Protein AF-A0A357JEK0-F1 (afdb_monomer_lite)

pLDDT: mean 93.27, std 7.69, range [57.94, 98.5]

Foldseek 3Di:
DFKDKWKFAQQKTHQAPPDIDRHDPVLNVLVLVVLVVVLVVLVVLLVVLVVLLVLLVVVVVCVVVVVDDDDPPDPSPPVVSNVVSVVVNVLSVVVNVVSVCCNVRVIDMKMKDADQAQFAFPVRDDPPFPWDPKDKWFFQDWDDDPQWIFTWTDDHPDIDTHIGTNPDDDDGGDITITTGRSVRMWIADPSPRDTSD

Structure (mmCIF, N/CA/C/O backbone):
data_AF-A0A357JEK0-F1
#
_entry.id   AF-A0A357JEK0-F1
#
loop_
_atom_site.group_PDB
_atom_site.id
_atom_site.type_symbol
_atom_site.label_atom_id
_atom_site.label_alt_id
_atom_site.label_comp_id
_atom_site.label_asym_id
_atom_site.label_entity_id
_atom_site.label_seq_id
_atom_site.pdbx_PDB_ins_code
_atom_site.Cartn_x
_atom_site.Cartn_y
_atom_site.Cartn_z
_atom_site.occupancy
_atom_site.B_iso_or_equiv
_atom_site.auth_seq_id
_atom_site.auth_comp_id
_atom_site.auth_asym_id
_atom_site.auth_atom_id
_atom_site.pdbx_PDB_model_num
ATOM 1 N N . MET A 1 1 ? -0.976 5.520 -12.470 1.00 90.38 1 MET A N 1
ATOM 2 C CA . MET A 1 1 ? -0.222 5.083 -11.276 1.00 90.38 1 MET A CA 1
ATOM 3 C C . MET A 1 1 ? -0.313 3.577 -11.240 1.00 90.38 1 MET A C 1
ATOM 5 O O . MET A 1 1 ? -1.426 3.073 -11.303 1.00 90.38 1 MET A O 1
ATOM 9 N N . ASN A 1 2 ? 0.816 2.885 -11.179 1.00 97.31 2 ASN A N 1
ATOM 10 C CA . ASN A 1 2 ? 0.828 1.460 -10.883 1.00 97.31 2 ASN A CA 1
ATOM 11 C C . ASN A 1 2 ? 0.617 1.294 -9.380 1.00 97.31 2 ASN A C 1
ATOM 13 O O . ASN A 1 2 ? 1.307 1.962 -8.612 1.00 97.31 2 ASN A O 1
ATOM 17 N N . ILE A 1 3 ? -0.340 0.462 -8.970 1.00 96.06 3 ILE A N 1
ATOM 18 C CA . ILE A 1 3 ? -0.588 0.138 -7.562 1.00 96.06 3 ILE A CA 1
ATOM 19 C C . ILE A 1 3 ? -0.661 -1.375 -7.444 1.00 96.06 3 ILE A C 1
ATOM 21 O O . ILE A 1 3 ? -1.411 -2.005 -8.184 1.00 96.06 3 ILE A O 1
ATOM 25 N N . MET A 1 4 ? 0.089 -1.943 -6.507 1.00 95.56 4 MET A N 1
ATOM 26 C CA . MET A 1 4 ? 0.105 -3.384 -6.275 1.00 95.56 4 MET A CA 1
ATOM 27 C C . MET A 1 4 ? 0.328 -3.711 -4.805 1.00 95.56 4 MET A C 1
ATOM 29 O O . MET A 1 4 ? 0.919 -2.920 -4.067 1.00 95.56 4 MET A O 1
ATOM 33 N N . ASP A 1 5 ? -0.129 -4.888 -4.399 1.00 96.06 5 ASP A N 1
ATOM 34 C CA . ASP A 1 5 ? 0.123 -5.410 -3.062 1.00 96.06 5 ASP A CA 1
ATOM 35 C C . ASP A 1 5 ? 1.558 -5.939 -2.976 1.00 96.06 5 ASP A C 1
ATOM 37 O O . ASP A 1 5 ? 2.043 -6.633 -3.872 1.00 96.06 5 ASP A O 1
ATOM 41 N N . VAL A 1 6 ? 2.252 -5.591 -1.895 1.00 96.38 6 VAL A N 1
ATOM 42 C CA . VAL A 1 6 ? 3.619 -6.030 -1.612 1.00 96.38 6 VAL A CA 1
ATOM 43 C C . VAL A 1 6 ? 3.711 -6.554 -0.190 1.00 96.38 6 VAL A C 1
ATOM 45 O O . VAL A 1 6 ? 3.129 -5.993 0.738 1.00 96.38 6 VAL A O 1
ATOM 48 N N . ASN A 1 7 ? 4.486 -7.618 -0.004 1.00 96.94 7 ASN A N 1
ATOM 49 C CA . ASN A 1 7 ? 4.750 -8.141 1.331 1.00 96.94 7 ASN A CA 1
ATOM 50 C C . ASN A 1 7 ? 5.879 -7.335 1.967 1.00 96.94 7 ASN A C 1
ATOM 52 O O . ASN A 1 7 ? 6.996 -7.331 1.444 1.00 96.94 7 ASN A O 1
ATOM 56 N N . TYR A 1 8 ? 5.588 -6.674 3.081 1.00 97.88 8 TYR A N 1
ATOM 57 C CA . TYR A 1 8 ? 6.565 -5.991 3.914 1.00 97.88 8 TYR A CA 1
ATOM 58 C C . TYR A 1 8 ? 7.088 -6.943 4.994 1.00 97.88 8 TYR A C 1
ATOM 60 O O . TYR A 1 8 ? 6.307 -7.585 5.696 1.00 97.88 8 TYR A O 1
ATOM 68 N N . ASP A 1 9 ? 8.408 -7.011 5.147 1.00 97.50 9 ASP A N 1
ATOM 69 C CA . ASP A 1 9 ? 9.098 -7.739 6.212 1.00 97.50 9 ASP A CA 1
ATOM 70 C C . ASP A 1 9 ? 10.326 -6.944 6.669 1.00 97.50 9 ASP A C 1
ATOM 72 O O . ASP A 1 9 ? 11.365 -6.924 5.998 1.00 97.50 9 ASP A O 1
ATOM 76 N N . ASN A 1 10 ? 10.198 -6.270 7.816 1.00 95.38 10 ASN A N 1
ATOM 77 C CA . ASN A 1 10 ? 11.297 -5.564 8.482 1.00 95.38 10 ASN A CA 1
ATOM 78 C C . ASN A 1 10 ? 12.103 -4.642 7.547 1.00 95.38 10 ASN A C 1
ATOM 80 O O . ASN A 1 10 ? 13.328 -4.730 7.448 1.00 95.38 10 ASN A O 1
ATOM 84 N N . GLY A 1 11 ? 11.399 -3.770 6.824 1.00 96.12 11 GLY A N 1
ATOM 85 C CA . GLY A 1 11 ? 11.997 -2.805 5.901 1.00 96.12 11 GLY A CA 1
ATOM 86 C C . GLY A 1 11 ? 12.337 -3.358 4.518 1.00 96.12 11 GLY A C 1
ATOM 87 O O . GLY A 1 11 ? 12.836 -2.615 3.679 1.00 96.12 11 GLY A O 1
ATOM 88 N N . ASN A 1 12 ? 12.053 -4.629 4.241 1.00 97.44 12 ASN A N 1
ATOM 89 C CA . ASN A 1 12 ? 12.135 -5.182 2.893 1.00 97.44 12 ASN A CA 1
ATOM 90 C C . ASN A 1 12 ? 10.730 -5.350 2.331 1.00 97.44 12 ASN A C 1
ATOM 92 O O . ASN A 1 12 ? 9.856 -5.887 3.004 1.00 97.44 12 ASN A O 1
ATOM 96 N N . ILE A 1 13 ? 10.526 -4.924 1.090 1.00 97.06 13 ILE A N 1
ATOM 97 C CA . ILE A 1 13 ? 9.291 -5.182 0.352 1.00 97.06 13 ILE A CA 1
ATOM 98 C C . ILE A 1 13 ? 9.563 -6.184 -0.764 1.00 97.06 13 ILE A C 1
ATOM 100 O O . ILE A 1 13 ? 10.539 -6.055 -1.507 1.00 97.06 13 ILE A O 1
ATOM 104 N N . LYS A 1 14 ? 8.704 -7.193 -0.881 1.00 96.44 14 LYS A N 1
ATOM 105 C CA . LYS A 1 14 ? 8.769 -8.214 -1.930 1.00 96.44 14 LYS A CA 1
ATOM 106 C C . LYS A 1 14 ? 7.665 -7.957 -2.954 1.00 96.44 14 LYS A C 1
ATOM 108 O O . LYS A 1 14 ? 6.488 -7.980 -2.598 1.00 96.44 14 LYS A O 1
ATOM 113 N N . LEU A 1 15 ? 8.067 -7.697 -4.200 1.00 93.88 15 LEU A N 1
ATOM 114 C CA . LEU A 1 15 ? 7.178 -7.371 -5.323 1.00 93.88 15 LEU A CA 1
ATOM 115 C C . LEU A 1 15 ? 6.875 -8.611 -6.178 1.00 93.88 15 LEU A C 1
ATOM 117 O O . LEU A 1 15 ? 5.794 -8.732 -6.740 1.00 93.88 15 LEU A O 1
ATOM 121 N N . SER A 1 16 ? 7.839 -9.527 -6.277 1.00 91.81 16 SER A N 1
ATOM 122 C CA . SER A 1 16 ? 7.708 -10.835 -6.923 1.00 91.81 16 SER A CA 1
ATOM 123 C C . SER A 1 16 ? 8.667 -11.828 -6.264 1.00 91.81 16 SER A C 1
ATOM 125 O O . SER A 1 16 ? 9.429 -11.453 -5.367 1.00 91.81 16 SER A O 1
ATOM 127 N N . ASP A 1 17 ? 8.645 -13.098 -6.673 1.00 89.12 17 ASP A N 1
ATOM 128 C CA . ASP A 1 17 ? 9.519 -14.120 -6.086 1.00 89.12 17 ASP A CA 1
ATOM 129 C C . ASP A 1 17 ? 11.009 -13.795 -6.180 1.00 89.12 17 ASP A C 1
ATOM 131 O O . ASP A 1 17 ? 11.734 -14.002 -5.204 1.00 89.12 17 ASP A O 1
ATOM 135 N N . ASP A 1 18 ? 11.418 -13.165 -7.277 1.00 89.69 18 ASP A N 1
ATOM 136 C CA . ASP A 1 18 ? 12.818 -12.852 -7.564 1.00 89.69 18 ASP A CA 1
ATOM 137 C C . ASP A 1 18 ? 13.161 -11.363 -7.387 1.00 89.69 18 ASP A C 1
ATOM 139 O O . ASP A 1 18 ? 14.296 -10.947 -7.651 1.00 89.69 18 ASP A O 1
ATOM 143 N N . PHE A 1 19 ? 12.203 -10.536 -6.948 1.00 94.19 19 PHE A N 1
ATOM 144 C CA . PHE A 1 19 ? 12.391 -9.091 -6.839 1.00 94.19 19 PHE A CA 1
ATOM 145 C C . PHE A 1 19 ? 11.929 -8.518 -5.497 1.00 94.19 19 PHE A C 1
ATOM 147 O O . PHE A 1 19 ? 10.739 -8.461 -5.171 1.00 94.19 19 PHE A O 1
ATOM 154 N N . SER A 1 20 ? 12.904 -8.015 -4.742 1.00 95.69 20 SER A N 1
ATOM 155 C CA . SER A 1 20 ? 12.705 -7.336 -3.465 1.00 95.69 20 SER A CA 1
ATOM 156 C C . SER A 1 20 ? 13.491 -6.033 -3.403 1.00 95.69 20 SER A C 1
ATOM 158 O O . SER A 1 20 ? 14.594 -5.939 -3.947 1.00 95.69 20 SER A O 1
ATOM 160 N N . ILE A 1 21 ? 12.967 -5.062 -2.664 1.00 96.38 21 ILE A N 1
ATOM 161 C CA . ILE A 1 21 ? 13.614 -3.774 -2.423 1.00 96.38 21 ILE A CA 1
ATOM 162 C C . ILE A 1 21 ? 13.819 -3.619 -0.923 1.00 96.38 21 ILE A C 1
ATOM 164 O O . ILE A 1 21 ? 12.876 -3.750 -0.142 1.00 96.38 21 ILE A O 1
ATOM 168 N N . LYS A 1 22 ? 15.054 -3.307 -0.529 1.00 96.56 22 LYS A N 1
ATOM 169 C CA . LYS A 1 22 ? 15.350 -2.835 0.820 1.00 96.56 22 LYS A CA 1
ATOM 170 C C . LYS A 1 22 ? 15.028 -1.346 0.887 1.00 96.56 22 LYS A C 1
ATOM 172 O O . LYS A 1 22 ? 15.616 -0.559 0.148 1.00 96.56 22 LYS A O 1
ATOM 177 N N . LEU A 1 23 ? 14.088 -0.978 1.747 1.00 96.50 23 LEU A N 1
ATOM 178 C CA . LEU A 1 23 ? 13.695 0.407 1.972 1.00 96.50 23 LEU A CA 1
ATOM 179 C C . LEU A 1 23 ? 14.783 1.163 2.745 1.00 96.50 23 LEU A C 1
ATOM 181 O O . LEU A 1 23 ? 15.578 0.566 3.475 1.00 96.50 23 LEU A O 1
ATOM 185 N N . SER A 1 24 ? 14.814 2.485 2.579 1.00 95.44 24 SER A N 1
ATOM 186 C CA . SER A 1 24 ? 15.688 3.353 3.370 1.00 95.44 24 SER A CA 1
ATOM 187 C C . SER A 1 24 ? 15.182 3.495 4.807 1.00 95.44 24 SER A C 1
ATOM 189 O O . SER A 1 24 ? 13.997 3.292 5.086 1.00 95.44 24 SER A O 1
ATOM 191 N N . ASP A 1 25 ? 16.067 3.914 5.711 1.00 96.12 25 ASP A N 1
ATOM 192 C CA . ASP A 1 25 ? 15.716 4.152 7.115 1.00 96.12 25 ASP A CA 1
ATOM 193 C 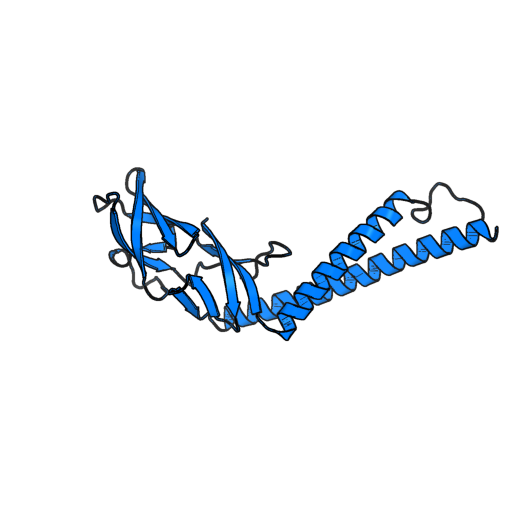C . ASP A 1 25 ? 14.572 5.171 7.251 1.00 96.12 25 ASP A C 1
ATOM 195 O O . ASP A 1 25 ? 13.693 5.008 8.091 1.00 96.12 25 ASP A O 1
ATOM 199 N N . ASP A 1 26 ? 14.505 6.170 6.368 1.00 95.69 26 ASP A N 1
ATOM 200 C CA . ASP A 1 26 ? 13.415 7.151 6.350 1.00 95.69 26 ASP A CA 1
ATOM 201 C C . ASP A 1 26 ? 12.049 6.528 6.024 1.00 95.69 26 ASP A C 1
ATOM 203 O O . ASP A 1 26 ? 11.033 6.970 6.564 1.00 95.69 26 ASP A O 1
ATOM 207 N N . PHE A 1 27 ? 11.997 5.519 5.147 1.00 96.38 27 PHE A N 1
ATOM 208 C CA . PHE A 1 27 ? 10.767 4.766 4.869 1.00 96.38 27 PHE A CA 1
ATOM 209 C C . PHE A 1 27 ? 10.361 3.905 6.060 1.00 96.38 27 PHE A C 1
ATOM 211 O O . PHE A 1 27 ? 9.188 3.889 6.427 1.00 96.38 27 PHE A O 1
ATOM 218 N N . ILE A 1 28 ? 11.326 3.224 6.681 1.00 96.88 28 ILE A N 1
ATOM 219 C CA . ILE A 1 28 ? 11.083 2.368 7.848 1.00 96.88 28 ILE A CA 1
ATOM 220 C C . ILE A 1 28 ? 10.581 3.215 9.026 1.00 96.88 28 ILE A C 1
ATOM 222 O O . ILE A 1 28 ? 9.554 2.907 9.624 1.00 96.88 28 ILE A O 1
ATOM 226 N N . ASN A 1 29 ? 11.227 4.350 9.294 1.00 97.44 29 ASN A N 1
ATOM 227 C CA . ASN A 1 29 ? 10.822 5.275 10.351 1.00 97.44 29 ASN A CA 1
ATOM 228 C C . ASN A 1 29 ? 9.431 5.876 10.100 1.00 97.44 29 ASN A C 1
ATOM 230 O O . ASN A 1 29 ? 8.641 6.007 11.040 1.00 97.44 29 ASN A O 1
ATOM 234 N N . ALA A 1 30 ? 9.112 6.238 8.851 1.00 97.88 30 ALA A N 1
ATOM 235 C CA . ALA A 1 30 ? 7.788 6.743 8.487 1.00 97.88 30 ALA A CA 1
ATOM 236 C C . ALA A 1 30 ? 6.701 5.678 8.685 1.00 97.88 30 ALA A C 1
ATOM 238 O O . ALA A 1 30 ? 5.665 5.972 9.277 1.00 97.88 30 ALA A O 1
ATOM 239 N N . HIS A 1 31 ? 6.968 4.440 8.265 1.00 97.81 31 HIS A N 1
ATOM 240 C CA . HIS A 1 31 ? 6.097 3.288 8.487 1.00 97.81 31 HIS A CA 1
ATOM 241 C C . HIS A 1 31 ? 5.800 3.067 9.975 1.00 97.81 31 HIS A C 1
ATOM 243 O O . HIS A 1 31 ? 4.638 3.055 10.386 1.00 97.81 31 HIS A O 1
ATOM 249 N N . ASP A 1 32 ? 6.836 2.965 10.805 1.00 96.75 32 ASP A N 1
ATOM 250 C CA . ASP A 1 32 ? 6.670 2.685 12.234 1.00 96.75 32 ASP A CA 1
ATOM 251 C C . ASP A 1 32 ? 5.936 3.819 12.952 1.00 96.75 32 ASP A C 1
ATOM 253 O O . ASP A 1 32 ? 5.115 3.588 13.843 1.00 96.75 32 ASP A O 1
ATOM 257 N N . THR A 1 33 ? 6.219 5.059 12.553 1.00 98.19 33 THR A N 1
ATOM 258 C CA . THR A 1 33 ? 5.532 6.243 13.075 1.00 98.19 33 THR A CA 1
ATOM 259 C C . THR A 1 33 ? 4.058 6.233 12.683 1.00 98.19 33 THR A C 1
ATOM 261 O O . THR A 1 33 ? 3.202 6.443 13.543 1.00 98.19 33 THR A O 1
ATOM 264 N N . PHE A 1 34 ? 3.753 5.931 11.419 1.00 98.50 34 PHE A N 1
ATOM 265 C CA . PHE A 1 34 ? 2.391 5.858 10.901 1.00 98.50 34 PHE A CA 1
ATOM 266 C C . PHE A 1 34 ? 1.544 4.842 11.677 1.00 98.50 34 PHE A C 1
ATOM 268 O O . PHE A 1 34 ? 0.484 5.198 12.190 1.00 98.50 34 PHE A O 1
ATOM 275 N N . TYR A 1 35 ? 2.019 3.602 11.839 1.00 98.19 35 TYR A N 1
ATOM 276 C CA . TYR A 1 35 ? 1.237 2.562 12.520 1.00 98.19 35 TYR A CA 1
ATOM 277 C C . TYR A 1 35 ? 1.050 2.839 14.015 1.00 98.19 35 TYR A C 1
ATOM 279 O O . TYR A 1 35 ? -0.028 2.573 14.550 1.00 98.19 35 TYR A O 1
ATOM 287 N N . LYS A 1 36 ? 2.040 3.440 14.691 1.00 98.25 36 LYS A N 1
ATOM 288 C CA . LYS A 1 36 ? 1.885 3.892 16.086 1.00 98.25 36 LYS A CA 1
ATOM 289 C C . LYS A 1 36 ? 0.798 4.961 16.210 1.00 98.25 36 LYS A C 1
ATOM 291 O O . LYS A 1 36 ? -0.075 4.843 17.068 1.00 98.25 36 LYS A O 1
ATOM 296 N N . GLN A 1 37 ? 0.819 5.964 15.333 1.00 98.25 37 GLN A N 1
ATOM 297 C CA . GLN A 1 37 ? -0.168 7.047 15.327 1.00 98.25 37 GLN A CA 1
ATOM 298 C C . GLN A 1 37 ? -1.573 6.546 14.977 1.00 98.25 37 GLN A C 1
ATOM 300 O O . GLN A 1 37 ? -2.549 6.918 15.631 1.00 98.25 37 GLN A O 1
ATOM 305 N N . GLU A 1 38 ? -1.701 5.678 13.973 1.00 98.12 38 GLU A N 1
ATOM 306 C CA . GLU A 1 38 ? -2.997 5.117 13.593 1.00 98.12 38 GLU A CA 1
ATOM 307 C C . GLU A 1 38 ? -3.568 4.192 14.672 1.00 98.12 38 GLU A C 1
ATOM 309 O O . GLU A 1 38 ? -4.786 4.195 14.881 1.00 98.12 38 GLU A O 1
ATOM 314 N N . LEU A 1 39 ? -2.731 3.439 15.394 1.00 98.19 39 LEU A N 1
ATOM 315 C CA . LEU A 1 39 ? -3.169 2.643 16.541 1.00 98.19 39 LEU A CA 1
ATOM 316 C C . LEU A 1 39 ? -3.645 3.536 17.694 1.00 98.19 39 LEU A C 1
ATOM 318 O O . LEU A 1 39 ? -4.713 3.288 18.255 1.00 98.19 39 LEU A O 1
ATOM 322 N N . GLU A 1 40 ? -2.901 4.591 18.033 1.00 98.44 40 GLU A N 1
ATOM 323 C CA . GLU A 1 40 ? -3.303 5.558 19.062 1.00 98.44 40 GLU A CA 1
ATOM 324 C C . GLU A 1 40 ? -4.647 6.210 18.716 1.00 98.44 40 GLU A C 1
ATOM 326 O O . GLU A 1 40 ? -5.577 6.203 19.526 1.00 98.44 40 GLU A O 1
ATOM 331 N N . LYS A 1 41 ? -4.788 6.695 17.477 1.00 98.19 41 LYS A N 1
ATOM 332 C CA . LYS A 1 41 ? -6.043 7.263 16.980 1.00 98.19 41 LYS A CA 1
ATOM 333 C C . LYS A 1 41 ? -7.192 6.261 17.078 1.00 98.19 41 LYS A C 1
ATOM 335 O O . LYS A 1 41 ? -8.248 6.594 17.602 1.00 98.19 41 LYS A O 1
ATOM 340 N N . THR A 1 42 ? -6.970 5.028 16.625 1.00 98.31 42 THR A N 1
ATOM 341 C CA . THR A 1 42 ? -7.993 3.974 16.654 1.00 98.31 42 THR A CA 1
ATOM 342 C C . THR A 1 42 ? -8.416 3.651 18.091 1.00 98.31 42 THR A C 1
ATOM 344 O O . THR A 1 42 ? -9.604 3.488 18.351 1.00 98.31 42 THR A O 1
ATOM 347 N N . ASN A 1 43 ? -7.484 3.624 19.049 1.00 98.38 43 ASN A N 1
ATOM 348 C CA . ASN A 1 43 ? -7.803 3.433 20.468 1.00 98.38 43 ASN A CA 1
ATOM 349 C C . ASN A 1 43 ? -8.641 4.585 21.045 1.00 98.38 43 ASN A C 1
ATOM 351 O O . ASN A 1 43 ? -9.583 4.336 21.798 1.00 98.38 43 ASN A O 1
ATOM 355 N N . ASN A 1 44 ? -8.333 5.832 20.680 1.00 98.50 44 ASN A N 1
ATOM 356 C CA . ASN A 1 44 ? -9.125 6.991 21.093 1.00 98.50 44 ASN A CA 1
ATOM 357 C C . ASN A 1 44 ? -10.543 6.945 20.503 1.00 98.50 44 ASN A C 1
ATOM 359 O O . ASN A 1 44 ? -11.512 7.155 21.232 1.00 98.50 44 ASN A O 1
ATOM 363 N N . ASP A 1 45 ? -10.673 6.596 19.221 1.00 98.12 45 ASP A N 1
ATOM 364 C CA . ASP A 1 45 ? -11.970 6.434 18.556 1.00 98.12 45 ASP A CA 1
ATOM 365 C C . ASP A 1 45 ? -12.804 5.329 19.233 1.00 98.12 45 ASP A C 1
ATOM 367 O O . ASP A 1 45 ? -13.982 5.533 19.525 1.00 98.12 45 ASP A O 1
ATOM 371 N N . ILE A 1 46 ? -12.186 4.187 19.565 1.00 98.50 46 ILE A N 1
ATOM 372 C CA . ILE A 1 46 ? -12.829 3.095 20.317 1.00 98.50 46 ILE A CA 1
ATOM 373 C C . ILE A 1 46 ? -13.345 3.595 21.664 1.00 98.50 46 ILE A C 1
ATOM 375 O O . ILE A 1 46 ? -14.509 3.371 21.988 1.00 98.50 46 ILE A O 1
ATOM 379 N N . LYS A 1 47 ? -12.503 4.291 22.438 1.00 98.38 47 LYS A N 1
ATOM 380 C CA . LYS A 1 47 ? -12.869 4.804 23.764 1.00 98.38 47 LYS A CA 1
ATOM 381 C C . LYS A 1 47 ? -14.074 5.743 23.692 1.00 98.38 47 LYS A C 1
ATOM 383 O O . LYS A 1 47 ? -14.991 5.614 24.500 1.00 98.38 47 LYS A O 1
ATOM 388 N N . ASN A 1 48 ? -14.085 6.655 22.722 1.00 97.38 48 ASN A N 1
ATOM 389 C CA . ASN A 1 48 ? -15.184 7.599 22.539 1.00 97.38 48 ASN A CA 1
ATOM 390 C C . ASN A 1 48 ? -16.487 6.866 22.187 1.00 97.38 48 ASN A C 1
ATOM 392 O O . ASN A 1 48 ? -17.495 7.047 22.868 1.00 97.38 48 ASN A O 1
ATOM 396 N N . ILE A 1 49 ? -16.450 5.967 21.198 1.00 96.75 49 ILE A N 1
ATOM 397 C CA . ILE A 1 49 ? -17.632 5.202 20.776 1.00 96.75 49 ILE A CA 1
ATOM 398 C C . ILE A 1 49 ? -18.159 4.303 21.900 1.00 96.75 49 ILE A C 1
ATOM 400 O O . ILE A 1 49 ? -19.370 4.219 22.092 1.00 96.75 49 ILE A O 1
ATOM 404 N N . MET A 1 50 ? -17.277 3.665 22.674 1.00 96.75 50 MET A N 1
ATOM 405 C CA . MET A 1 50 ? -17.681 2.882 23.846 1.00 96.75 50 MET A CA 1
ATOM 406 C C . MET A 1 50 ? -18.412 3.746 24.874 1.00 96.75 50 MET A C 1
ATOM 408 O O . MET A 1 50 ? -19.481 3.353 25.329 1.00 96.75 50 MET A O 1
ATOM 412 N N . SER A 1 51 ? -17.897 4.942 25.177 1.00 95.25 51 SER A N 1
ATOM 413 C CA . SER A 1 51 ? -18.552 5.845 26.131 1.00 95.25 51 SER A CA 1
ATOM 414 C C . SER A 1 51 ? -19.943 6.302 25.667 1.00 95.25 51 SER A C 1
ATOM 416 O O . SER A 1 51 ? -20.857 6.411 26.481 1.00 95.25 51 SER A O 1
ATOM 418 N N . GLU A 1 52 ? -20.145 6.507 24.359 1.00 93.50 52 GLU A N 1
ATOM 419 C CA . GLU A 1 52 ? -21.463 6.838 23.798 1.00 93.50 52 GLU A CA 1
ATOM 420 C C . GLU A 1 52 ? -22.448 5.664 23.896 1.00 93.50 52 GLU A C 1
ATOM 422 O O . GLU A 1 52 ? -23.622 5.859 24.216 1.00 93.50 52 GLU A O 1
ATOM 427 N N . ILE A 1 53 ? -21.975 4.442 23.633 1.00 94.19 53 ILE A N 1
ATOM 428 C CA . ILE A 1 53 ? -22.765 3.207 23.760 1.00 94.19 53 ILE A CA 1
ATOM 429 C C . ILE A 1 53 ? -23.190 3.002 25.218 1.00 94.19 53 ILE A C 1
ATOM 431 O O . ILE A 1 53 ? -24.373 2.783 25.476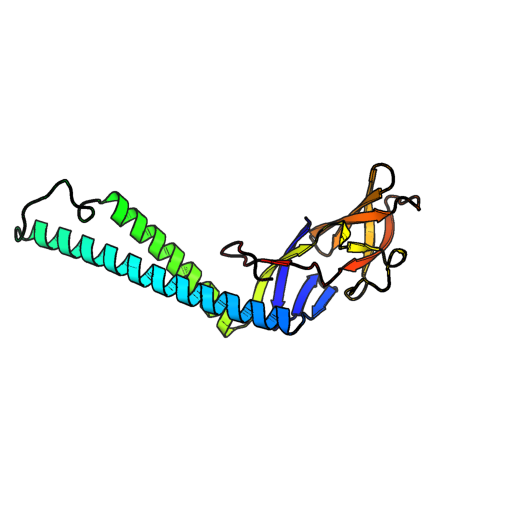 1.00 94.19 53 ILE A O 1
ATOM 435 N N . GLU A 1 54 ? -22.256 3.122 26.164 1.00 94.00 54 GLU A N 1
ATOM 436 C CA . GLU A 1 54 ? -22.519 2.986 27.602 1.00 94.00 54 GLU A CA 1
ATOM 437 C C . GLU A 1 54 ? -23.544 4.020 28.087 1.00 94.00 54 GLU A C 1
ATOM 439 O O . GLU A 1 54 ? -24.501 3.666 28.778 1.00 94.00 54 GLU A O 1
ATOM 444 N N . ALA A 1 55 ? -23.410 5.281 27.661 1.00 91.50 55 ALA A N 1
ATOM 445 C CA . ALA A 1 55 ? -24.351 6.342 28.014 1.00 91.50 55 ALA A CA 1
ATOM 446 C C . ALA A 1 55 ? -25.771 6.075 27.476 1.00 91.50 55 ALA A C 1
ATOM 448 O O . ALA A 1 55 ? -26.757 6.300 28.184 1.00 91.50 55 ALA A O 1
ATOM 449 N N . TYR A 1 56 ? -25.894 5.562 26.244 1.00 91.00 56 TYR A N 1
ATOM 450 C CA . TYR A 1 56 ? -27.183 5.142 25.686 1.00 91.00 56 TYR A CA 1
ATOM 451 C C . TYR A 1 56 ? -27.798 3.995 26.501 1.00 91.00 56 TYR A C 1
ATOM 453 O O . TYR A 1 56 ? -28.977 4.041 26.857 1.00 91.00 56 TYR A O 1
ATOM 461 N N . GLU A 1 57 ? -27.017 2.965 26.826 1.00 91.62 57 GLU A N 1
ATOM 462 C CA . GLU A 1 57 ? -27.496 1.809 27.592 1.00 91.62 57 GLU A CA 1
ATOM 463 C C . GLU A 1 57 ? -27.946 2.201 29.004 1.00 91.62 57 GLU A C 1
ATOM 465 O O . GLU A 1 57 ? -29.012 1.770 29.458 1.00 91.62 57 GLU A O 1
ATOM 470 N N . GLU A 1 58 ? -27.191 3.074 29.675 1.00 90.69 58 GLU A N 1
ATOM 471 C CA . GLU A 1 58 ? -27.563 3.638 30.972 1.00 90.69 58 GLU A CA 1
ATOM 472 C C . GLU A 1 58 ? -28.881 4.425 30.886 1.00 90.69 58 GLU A C 1
ATOM 474 O O . GLU A 1 58 ? -29.787 4.215 31.701 1.00 90.69 58 GLU A O 1
ATOM 479 N N . TYR A 1 59 ? -29.035 5.281 29.872 1.00 87.12 59 TYR A N 1
ATOM 480 C CA . TYR A 1 59 ? -30.267 6.036 29.638 1.00 87.12 59 TYR A CA 1
ATOM 481 C C . TYR A 1 59 ? -31.478 5.113 29.440 1.00 87.12 59 TYR A C 1
ATOM 483 O O . TYR A 1 59 ? -32.508 5.278 30.103 1.00 87.12 59 TYR A O 1
ATOM 491 N N . GLN A 1 60 ? -31.354 4.092 28.585 1.00 87.00 60 GLN A N 1
ATOM 492 C CA . GLN A 1 60 ? -32.431 3.128 28.338 1.00 87.00 60 GLN A CA 1
ATOM 493 C C . GLN A 1 60 ? -32.798 2.331 29.600 1.00 87.00 60 GLN A C 1
ATOM 495 O O . GLN A 1 60 ? -33.978 2.061 29.839 1.00 87.00 60 GLN A O 1
ATOM 500 N N . ASN A 1 61 ? -31.822 1.977 30.440 1.00 88.00 61 ASN A N 1
ATOM 501 C CA . ASN A 1 61 ? -32.076 1.312 31.721 1.00 88.00 61 ASN A CA 1
ATOM 502 C C . ASN A 1 61 ? -32.811 2.233 32.706 1.00 88.00 61 ASN A C 1
ATOM 504 O O . ASN A 1 61 ? -33.815 1.834 33.297 1.00 88.00 61 ASN A O 1
ATOM 508 N N . ASN A 1 62 ? -32.386 3.491 32.823 1.00 86.81 62 ASN A N 1
ATOM 509 C CA . ASN A 1 62 ? -33.033 4.472 33.692 1.00 86.81 62 ASN A CA 1
ATOM 510 C C . ASN A 1 62 ? -34.477 4.799 33.250 1.00 86.81 62 ASN A C 1
ATOM 512 O O . ASN A 1 62 ? -35.344 5.025 34.101 1.00 86.81 62 ASN A O 1
ATOM 516 N N . LEU A 1 63 ? -34.772 4.772 31.943 1.00 84.94 63 LEU A N 1
ATOM 517 C CA . LEU A 1 63 ? -36.142 4.861 31.419 1.00 84.94 63 LEU A CA 1
ATOM 518 C C . LEU A 1 63 ? -37.001 3.652 31.814 1.00 84.94 63 LEU A C 1
ATOM 520 O O . LEU A 1 63 ? -38.140 3.836 32.254 1.00 84.94 63 LEU A O 1
ATOM 524 N N . LYS A 1 64 ? -36.473 2.425 31.687 1.00 84.56 64 LYS A N 1
ATOM 525 C CA . LYS A 1 64 ? -37.173 1.190 32.101 1.00 84.56 64 LYS A CA 1
ATOM 526 C C . LYS A 1 64 ? -37.502 1.203 33.594 1.00 84.56 64 LYS A C 1
ATOM 528 O O . LYS A 1 64 ? -38.622 0.862 33.974 1.00 84.56 64 LYS A O 1
ATOM 533 N N . ASP A 1 65 ? -36.572 1.689 34.413 1.00 87.50 65 ASP A N 1
ATOM 534 C CA . ASP A 1 65 ? -36.739 1.855 35.862 1.00 87.50 65 ASP A CA 1
ATOM 535 C C . ASP A 1 65 ? -37.660 3.032 36.246 1.00 87.50 65 ASP A C 1
ATOM 537 O O . ASP A 1 65 ? -37.889 3.276 37.431 1.00 87.50 65 ASP A O 1
ATOM 541 N N . LYS A 1 66 ? -38.187 3.789 35.268 1.00 79.94 66 LYS A N 1
ATOM 542 C CA . LYS A 1 66 ? -38.979 5.021 35.461 1.00 79.94 66 LYS A CA 1
ATOM 543 C C . LYS A 1 66 ? -38.266 6.098 36.294 1.00 79.94 66 LYS A C 1
ATOM 545 O O . LYS A 1 66 ? -38.923 6.983 36.842 1.00 79.94 66 LYS A O 1
ATOM 550 N N . LYS A 1 67 ? -36.931 6.054 36.375 1.00 76.94 67 LYS A N 1
AT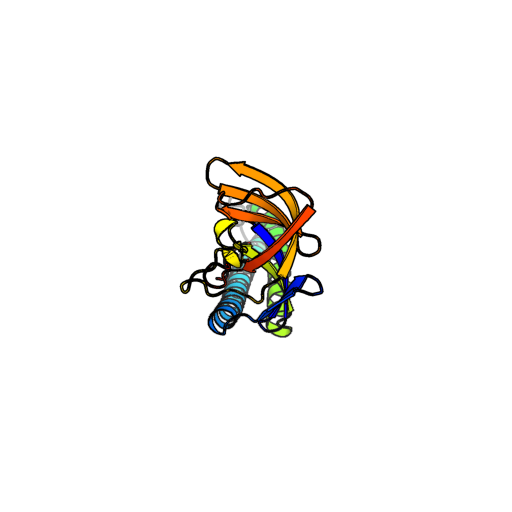OM 551 C CA . LYS A 1 67 ? -36.101 7.047 37.084 1.00 76.94 67 LYS A CA 1
ATOM 552 C C . LYS A 1 67 ? -36.057 8.394 36.357 1.00 76.94 67 LYS A C 1
ATOM 554 O O . LYS A 1 67 ? -35.776 9.416 36.971 1.00 76.94 67 LYS A O 1
ATOM 559 N N . ILE A 1 68 ? -36.365 8.397 35.062 1.00 76.25 68 ILE A N 1
ATOM 560 C CA . ILE A 1 68 ? -36.375 9.566 34.174 1.00 76.25 68 ILE A CA 1
ATOM 561 C C . ILE A 1 68 ? -37.577 9.506 33.221 1.00 76.25 68 ILE A C 1
ATOM 563 O O . ILE A 1 68 ? -38.147 8.441 32.978 1.00 76.25 68 ILE A O 1
ATOM 567 N N . LYS A 1 69 ? -37.992 10.667 32.696 1.00 73.69 69 LYS A N 1
ATOM 568 C CA . LYS A 1 69 ? -39.070 10.793 31.697 1.00 73.69 69 LYS A CA 1
ATOM 569 C C . LYS A 1 69 ? -38.476 10.851 30.287 1.00 73.69 69 LYS A C 1
ATOM 571 O O . LYS A 1 69 ? -37.422 11.445 30.097 1.00 73.69 69 LYS A O 1
ATOM 576 N N . ILE A 1 70 ? -39.181 10.284 29.305 1.00 68.81 70 ILE A N 1
ATOM 577 C CA . ILE A 1 70 ? -38.755 10.281 27.895 1.00 68.81 70 ILE A CA 1
ATOM 578 C C . ILE A 1 70 ? -38.656 11.719 27.374 1.00 68.81 70 ILE A C 1
ATOM 580 O O . ILE A 1 70 ? -39.654 12.444 27.361 1.00 68.81 70 ILE A O 1
ATOM 584 N N . ASN A 1 71 ? -37.476 12.090 26.879 1.00 67.69 71 ASN A N 1
ATOM 585 C CA . ASN A 1 71 ? -37.243 13.327 26.142 1.00 67.69 71 ASN A CA 1
ATOM 586 C C . ASN A 1 71 ? -36.969 12.978 24.671 1.00 67.69 71 ASN A C 1
ATOM 588 O O . ASN A 1 71 ? -35.996 12.298 24.361 1.00 67.69 71 ASN A O 1
ATOM 592 N N . LYS A 1 72 ? -37.845 13.401 23.751 1.00 60.59 72 LYS A N 1
ATOM 593 C CA . LYS A 1 72 ? -37.757 13.030 22.323 1.00 60.59 72 LYS A CA 1
ATOM 594 C C . LYS A 1 72 ? -36.618 13.726 21.560 1.00 60.59 72 LYS A C 1
ATOM 596 O O . LYS A 1 72 ? -36.377 13.356 20.419 1.00 60.59 72 LYS A O 1
ATOM 601 N N . ASN A 1 73 ? -35.939 14.699 22.172 1.00 57.94 73 ASN A N 1
ATOM 602 C CA . ASN A 1 73 ? -34.954 15.557 21.503 1.00 57.94 73 ASN A CA 1
ATOM 603 C C . ASN A 1 73 ? -33.488 15.291 21.915 1.00 57.94 73 ASN A C 1
ATOM 605 O O . ASN A 1 73 ? -32.612 16.053 21.517 1.00 57.94 73 ASN A O 1
ATOM 609 N N . GLU A 1 74 ? -33.196 14.257 22.710 1.00 63.38 74 GLU A N 1
ATOM 610 C CA . GLU A 1 74 ? -31.821 13.923 23.116 1.00 63.38 74 GLU A CA 1
ATOM 611 C C . GLU A 1 74 ? -31.187 12.870 22.197 1.00 63.38 74 GLU A C 1
ATOM 613 O O . GLU A 1 74 ? -31.802 11.845 21.904 1.00 63.38 74 GLU A O 1
ATOM 618 N N . ILE A 1 75 ? -29.919 13.087 21.815 1.00 60.19 75 ILE A N 1
ATOM 619 C CA . ILE A 1 75 ? -29.076 12.128 21.066 1.00 60.19 75 ILE A CA 1
ATOM 620 C C . ILE A 1 75 ? -29.034 10.757 21.775 1.00 60.19 75 ILE A C 1
ATOM 622 O O . ILE A 1 75 ? -28.990 9.716 21.127 1.00 60.19 75 ILE A O 1
ATOM 626 N N . LEU A 1 76 ? -29.145 10.748 23.109 1.00 61.88 76 LEU A N 1
ATOM 627 C CA . LEU A 1 76 ? -29.176 9.555 23.968 1.00 61.88 76 LEU A CA 1
ATOM 628 C C . LEU A 1 76 ? -30.383 8.626 23.737 1.00 61.88 76 LEU A C 1
ATOM 630 O O . LEU A 1 76 ? -30.387 7.503 24.235 1.00 61.88 76 LEU A O 1
ATOM 634 N N . ASN A 1 77 ? -31.406 9.058 22.992 1.00 66.38 77 ASN A N 1
ATOM 635 C CA . ASN A 1 77 ? -32.562 8.229 22.639 1.00 66.38 77 ASN A CA 1
ATOM 636 C C . ASN A 1 77 ? -32.591 7.838 21.147 1.00 66.38 77 ASN A C 1
ATOM 638 O O . ASN A 1 77 ? -33.593 7.304 20.667 1.00 66.38 77 ASN A O 1
ATOM 642 N N . ASP A 1 78 ? -31.511 8.098 20.402 1.00 83.69 78 ASP A N 1
ATOM 643 C CA . ASP A 1 78 ? -31.388 7.693 19.002 1.00 83.69 78 ASP A CA 1
ATOM 644 C C . ASP A 1 78 ? -30.878 6.248 18.891 1.00 83.69 78 ASP A C 1
ATOM 646 O O . ASP A 1 78 ? -29.678 5.963 18.908 1.00 83.69 78 ASP A O 1
ATOM 650 N N . HIS A 1 79 ? -31.819 5.312 18.757 1.00 87.75 79 HIS A N 1
ATOM 651 C CA . HIS A 1 79 ? -31.500 3.897 18.582 1.00 87.75 79 HIS A CA 1
ATOM 652 C C . HIS A 1 79 ? -30.688 3.620 17.307 1.00 87.75 79 HIS A C 1
ATOM 654 O O . HIS A 1 79 ? -29.842 2.727 17.309 1.00 87.75 79 HIS A O 1
ATOM 660 N N . ASN A 1 80 ? -30.896 4.386 16.230 1.00 90.25 80 ASN A N 1
ATOM 661 C CA . ASN A 1 80 ? -30.152 4.181 14.986 1.00 90.25 80 ASN A CA 1
ATOM 662 C C . ASN A 1 80 ? -28.678 4.558 15.165 1.00 90.25 80 ASN A C 1
ATOM 664 O O . ASN A 1 80 ? -27.804 3.826 14.697 1.00 90.25 80 ASN A O 1
ATOM 668 N N . HIS A 1 81 ? -28.403 5.660 15.872 1.00 90.56 81 HIS A N 1
ATOM 669 C CA . HIS A 1 81 ? -27.036 6.059 16.229 1.00 90.56 81 HIS A CA 1
ATOM 670 C C . HIS A 1 81 ? -26.349 4.996 17.096 1.00 90.56 81 HIS A C 1
ATOM 672 O O . HIS A 1 81 ? -25.216 4.610 16.819 1.00 90.56 81 HIS A O 1
ATOM 678 N N . TYR A 1 82 ? -27.056 4.435 18.081 1.00 92.56 82 TYR A N 1
ATOM 679 C CA . TYR A 1 82 ? -26.544 3.333 18.905 1.00 92.56 82 TYR A CA 1
ATOM 680 C C . TYR A 1 82 ? -26.200 2.076 18.086 1.00 92.56 82 TYR A C 1
ATOM 682 O O . TYR A 1 82 ? -25.107 1.518 18.225 1.00 92.56 82 TYR A O 1
ATOM 690 N N . GLU A 1 83 ? -27.097 1.628 17.201 1.00 95.31 83 GLU A N 1
ATOM 691 C CA . GLU A 1 83 ? -26.833 0.472 16.332 1.00 95.31 83 GLU A CA 1
ATOM 692 C C . GLU A 1 83 ? -25.653 0.729 15.383 1.00 95.31 83 GLU A C 1
ATOM 694 O O . GLU A 1 83 ? -24.789 -0.138 15.209 1.00 95.31 83 GLU A O 1
ATOM 699 N N . TYR A 1 84 ? -25.561 1.938 14.823 1.00 94.88 84 TYR A N 1
ATOM 700 C CA . TYR A 1 84 ? -24.417 2.355 14.016 1.00 94.88 84 TYR A CA 1
ATOM 701 C C . TYR A 1 84 ? -23.108 2.306 14.814 1.00 94.88 84 TYR A C 1
ATOM 703 O O . TYR A 1 84 ? -22.132 1.705 14.354 1.00 94.88 84 TYR A O 1
ATOM 711 N N . ASN A 1 85 ? -23.094 2.861 16.028 1.00 95.38 85 ASN A N 1
ATOM 712 C CA . ASN A 1 85 ? -21.923 2.877 16.900 1.00 95.38 85 ASN A CA 1
ATOM 713 C C . ASN A 1 85 ? -21.439 1.465 17.247 1.00 95.38 85 ASN A C 1
ATOM 715 O O . ASN A 1 85 ? -20.235 1.216 17.233 1.00 95.38 85 ASN A O 1
ATOM 719 N N . LYS A 1 86 ? -22.339 0.498 17.463 1.00 97.12 86 LYS A N 1
ATOM 720 C CA . LYS A 1 86 ? -21.949 -0.910 17.669 1.00 97.12 86 LYS A CA 1
ATOM 721 C C . LYS A 1 86 ? -21.256 -1.516 16.449 1.00 97.12 86 LYS A C 1
ATOM 723 O O . LYS A 1 86 ? -20.250 -2.220 16.587 1.00 97.12 86 LYS A O 1
ATOM 728 N N . ILE A 1 87 ? -21.763 -1.241 15.246 1.00 97.56 87 ILE A N 1
ATOM 729 C CA . ILE A 1 87 ? -21.134 -1.696 13.995 1.00 97.56 87 ILE A CA 1
ATOM 730 C C . ILE A 1 87 ? -19.763 -1.036 13.823 1.00 97.56 87 ILE A C 1
ATOM 732 O O . ILE A 1 87 ? -18.792 -1.708 13.459 1.00 97.56 87 ILE A O 1
ATOM 736 N N . LEU A 1 88 ? -19.670 0.266 14.095 1.00 97.25 88 LEU A N 1
ATOM 737 C CA . LEU A 1 88 ? -18.428 1.024 14.013 1.00 97.25 88 LEU A CA 1
ATOM 738 C C . LEU A 1 88 ? -17.387 0.506 15.012 1.00 97.25 88 LEU A C 1
ATOM 740 O O . LEU A 1 88 ? -16.256 0.241 14.612 1.00 97.25 88 LEU A O 1
ATOM 744 N N . LEU A 1 89 ? -17.776 0.260 16.265 1.00 98.00 89 LEU A N 1
ATOM 745 C CA . LEU A 1 89 ? -16.913 -0.315 17.297 1.00 98.00 89 LEU A CA 1
ATOM 746 C C . LEU A 1 89 ? -16.321 -1.658 16.851 1.00 98.00 89 LEU A C 1
ATOM 748 O O . LEU A 1 89 ? -15.118 -1.879 16.971 1.00 98.00 89 LEU A O 1
ATOM 752 N N . LYS A 1 90 ? -17.136 -2.538 16.254 1.00 98.12 90 LYS A N 1
ATOM 753 C CA . LYS A 1 90 ? -16.653 -3.816 15.703 1.00 98.12 90 LYS A CA 1
ATOM 754 C C . LYS A 1 90 ? -15.599 -3.614 14.608 1.00 98.12 90 LYS A C 1
ATOM 756 O O . LYS A 1 90 ? -14.607 -4.341 14.573 1.00 98.12 90 LYS A O 1
ATOM 761 N N . ARG A 1 91 ? -15.795 -2.638 13.715 1.00 97.31 91 ARG A N 1
ATOM 762 C CA . ARG A 1 91 ? -14.824 -2.304 12.657 1.00 97.31 91 ARG A CA 1
ATOM 763 C C . ARG A 1 91 ? -13.527 -1.743 13.238 1.00 97.31 91 ARG A C 1
ATOM 765 O O . ARG A 1 91 ? -12.454 -2.148 12.800 1.00 97.31 91 ARG A O 1
ATOM 772 N N . LEU A 1 92 ? -13.626 -0.854 14.224 1.00 98.12 92 LEU A N 1
ATOM 773 C CA . LEU A 1 92 ? -12.470 -0.258 14.891 1.00 98.12 92 LEU A CA 1
ATOM 774 C C . LEU A 1 92 ? -11.655 -1.301 15.661 1.00 98.12 92 LEU A C 1
ATOM 776 O O . LEU A 1 92 ? -10.435 -1.294 15.555 1.00 98.12 92 LEU A O 1
ATOM 780 N N . ASN A 1 93 ? -12.303 -2.243 16.352 1.00 98.19 93 ASN A N 1
ATOM 781 C CA . ASN A 1 93 ? -11.603 -3.338 17.031 1.00 98.19 93 ASN A CA 1
ATOM 782 C C . ASN A 1 93 ? -10.833 -4.224 16.043 1.00 98.19 93 ASN A C 1
ATOM 784 O O . ASN A 1 93 ? -9.660 -4.498 16.264 1.00 98.19 93 ASN A O 1
ATOM 788 N N . LYS A 1 94 ? -11.432 -4.575 14.896 1.00 97.94 94 LYS A N 1
ATOM 789 C CA . LYS A 1 94 ? -10.707 -5.304 13.842 1.00 97.94 94 LYS A CA 1
ATOM 790 C C . LYS A 1 94 ? -9.511 -4.502 13.308 1.00 97.94 94 LYS A C 1
ATOM 792 O O . LYS A 1 94 ? -8.439 -5.055 13.097 1.00 97.94 94 LYS A O 1
ATOM 797 N N . LYS A 1 95 ? -9.687 -3.194 13.087 1.00 97.81 95 LYS A N 1
ATOM 798 C CA . LYS A 1 95 ? -8.605 -2.292 12.656 1.00 97.81 95 LYS A CA 1
ATOM 799 C C . LYS A 1 95 ? -7.466 -2.256 13.683 1.00 97.81 95 LYS A C 1
ATOM 801 O O . LYS A 1 95 ? -6.303 -2.345 13.305 1.00 97.81 95 LYS A O 1
ATOM 806 N N . LYS A 1 96 ? -7.808 -2.175 14.971 1.00 98.25 96 LYS A N 1
ATOM 807 C CA . LYS A 1 96 ? -6.865 -2.219 16.093 1.00 98.25 96 LYS A CA 1
ATOM 808 C C . LYS A 1 96 ? -6.060 -3.519 16.108 1.00 98.25 96 LYS A C 1
ATOM 810 O O . LYS A 1 96 ? -4.839 -3.445 16.151 1.00 98.25 96 LYS A O 1
ATOM 815 N N . GLU A 1 97 ? -6.722 -4.673 16.015 1.00 98.12 97 GLU A N 1
ATOM 816 C CA . GLU A 1 97 ? -6.062 -5.989 15.990 1.00 98.12 97 GLU A CA 1
ATOM 817 C C . GLU A 1 97 ? -5.027 -6.086 14.860 1.00 98.12 97 GLU A C 1
ATOM 819 O O . GLU A 1 97 ? -3.912 -6.568 15.071 1.00 98.12 97 GLU A O 1
ATOM 824 N N . ILE A 1 98 ? -5.367 -5.577 13.669 1.00 97.56 98 ILE A N 1
ATOM 825 C CA . ILE A 1 98 ? -4.438 -5.539 12.534 1.00 97.56 98 ILE A CA 1
ATOM 826 C C . ILE A 1 98 ? -3.218 -4.679 12.875 1.00 97.56 98 ILE A C 1
ATOM 828 O O . ILE A 1 98 ? -2.091 -5.143 12.733 1.00 97.56 98 ILE A O 1
ATOM 832 N N . TYR A 1 99 ? -3.411 -3.454 13.367 1.00 98.12 99 TYR A N 1
ATOM 833 C CA . TYR A 1 99 ? -2.295 -2.553 13.677 1.00 98.12 99 TYR A CA 1
ATOM 834 C C . TYR A 1 99 ? -1.417 -3.035 14.835 1.00 98.12 99 TYR A C 1
ATOM 836 O O . TYR A 1 99 ? -0.198 -2.879 14.779 1.00 98.12 99 TYR A O 1
ATOM 844 N N . GLU A 1 100 ? -1.993 -3.674 15.853 1.00 98.00 100 GLU A N 1
ATOM 845 C CA . GLU A 1 100 ? -1.218 -4.341 16.904 1.00 98.00 100 GLU A CA 1
ATOM 846 C C . GLU A 1 100 ? -0.377 -5.485 16.324 1.00 98.00 100 GLU A C 1
ATOM 848 O O . GLU A 1 100 ? 0.807 -5.601 16.635 1.00 98.00 100 GLU A O 1
ATOM 853 N N . SER A 1 101 ? -0.946 -6.294 15.423 1.00 97.44 101 SER A N 1
ATOM 854 C CA . SER A 1 101 ? -0.203 -7.352 14.728 1.00 97.44 101 SER A CA 1
ATOM 855 C C . SER A 1 101 ? 0.943 -6.795 13.880 1.00 97.44 101 SER A C 1
ATOM 857 O O . SER A 1 101 ? 2.047 -7.345 13.918 1.00 97.44 101 SER A O 1
ATOM 859 N N . VAL A 1 102 ? 0.714 -5.697 13.151 1.00 97.12 102 VAL A N 1
ATOM 860 C CA . VAL A 1 102 ? 1.751 -5.012 12.360 1.00 97.12 102 VAL A CA 1
ATOM 861 C C . VAL A 1 102 ? 2.897 -4.566 13.261 1.00 97.12 102 VAL A C 1
ATOM 863 O O . VAL A 1 102 ? 4.042 -4.904 12.987 1.00 97.12 102 VAL A O 1
ATOM 866 N N . LEU A 1 103 ? 2.609 -3.880 14.369 1.00 95.69 103 LEU A N 1
ATOM 867 C CA . LEU A 1 103 ? 3.646 -3.383 15.281 1.00 95.69 103 LEU A CA 1
ATOM 868 C C . LEU A 1 103 ? 4.395 -4.503 16.020 1.00 95.69 103 LEU A C 1
ATOM 870 O O . LEU A 1 103 ? 5.563 -4.329 16.358 1.00 95.69 103 LEU A O 1
ATOM 874 N N . ASN A 1 104 ? 3.750 -5.648 16.260 1.00 96.50 104 ASN A N 1
ATOM 875 C CA . ASN A 1 104 ? 4.366 -6.786 16.948 1.00 96.50 104 ASN A CA 1
ATOM 876 C C . ASN A 1 104 ? 5.245 -7.640 16.027 1.00 96.50 104 ASN A C 1
ATOM 878 O O . ASN A 1 104 ? 6.300 -8.117 16.439 1.00 96.50 104 ASN A O 1
ATOM 882 N N . THR A 1 105 ? 4.784 -7.892 14.802 1.00 96.81 105 THR A N 1
ATOM 883 C CA . THR A 1 105 ? 5.462 -8.803 13.863 1.00 96.81 105 THR A CA 1
ATOM 884 C C . THR A 1 105 ? 6.365 -8.073 12.881 1.00 96.81 105 THR A C 1
ATOM 886 O O . THR A 1 105 ? 7.311 -8.669 12.367 1.00 96.81 105 THR A O 1
ATOM 889 N N . ASN A 1 106 ? 6.054 -6.804 12.611 1.00 95.06 106 ASN A N 1
ATOM 890 C CA . ASN A 1 106 ? 6.627 -5.986 11.552 1.00 95.06 106 ASN A CA 1
ATOM 891 C C . ASN A 1 106 ? 6.559 -6.657 10.166 1.00 95.06 106 ASN A C 1
ATOM 893 O O . ASN A 1 106 ? 7.452 -6.499 9.327 1.00 95.06 106 ASN A O 1
ATOM 897 N N . LYS A 1 107 ? 5.500 -7.454 9.956 1.00 97.12 107 LYS A N 1
ATOM 898 C CA . LYS A 1 107 ? 5.222 -8.212 8.735 1.00 97.12 107 LYS A CA 1
ATOM 899 C C . LYS A 1 107 ? 3.755 -8.100 8.368 1.00 97.12 107 LYS A C 1
ATOM 901 O O . LYS A 1 107 ? 2.895 -8.474 9.161 1.00 97.12 107 LYS A O 1
ATOM 906 N N . HIS A 1 108 ? 3.473 -7.603 7.172 1.00 97.81 108 HIS A N 1
ATOM 907 C CA . HIS A 1 108 ? 2.110 -7.450 6.660 1.00 97.81 108 HIS A CA 1
ATOM 908 C C . HIS A 1 108 ? 2.127 -7.045 5.184 1.00 97.81 108 HIS A C 1
ATOM 910 O O . HIS A 1 108 ? 3.192 -6.948 4.571 1.00 97.81 108 HIS A O 1
ATOM 916 N N . VAL A 1 109 ? 0.945 -6.840 4.612 1.00 97.44 109 VAL A N 1
ATOM 917 C CA . VAL A 1 109 ? 0.783 -6.392 3.232 1.00 97.44 109 VAL A CA 1
ATOM 918 C C . VAL A 1 109 ? 0.658 -4.871 3.198 1.00 97.44 109 VAL A C 1
ATOM 920 O O . VAL A 1 109 ? -0.124 -4.268 3.927 1.00 97.44 109 VAL A O 1
ATOM 923 N N . LEU A 1 110 ? 1.422 -4.249 2.307 1.00 97.75 110 LEU A N 1
ATOM 924 C CA . LEU A 1 110 ? 1.314 -2.836 1.961 1.00 97.75 110 LEU A CA 1
ATOM 925 C C . LEU A 1 110 ? 0.862 -2.694 0.514 1.00 97.75 110 LEU A C 1
ATOM 927 O O . LEU A 1 110 ? 1.071 -3.590 -0.301 1.00 97.75 110 LEU A O 1
ATOM 931 N N . LYS A 1 111 ? 0.324 -1.527 0.164 1.00 97.38 111 LYS A N 1
ATOM 932 C CA . LYS A 1 111 ? 0.151 -1.142 -1.240 1.00 97.38 111 LYS A CA 1
ATOM 933 C C . LYS A 1 111 ? 1.333 -0.292 -1.676 1.00 97.38 111 LYS A C 1
ATOM 935 O O . LYS A 1 111 ? 1.568 0.769 -1.104 1.00 97.38 111 LYS A O 1
ATOM 940 N N . LEU A 1 112 ? 2.060 -0.735 -2.694 1.00 97.56 112 LEU A N 1
ATOM 941 C CA . LEU A 1 112 ? 3.100 0.056 -3.341 1.00 97.56 112 LEU A CA 1
ATOM 942 C C . LEU A 1 112 ? 2.515 0.802 -4.533 1.00 97.56 112 LEU A C 1
ATOM 944 O O . LEU A 1 112 ? 1.874 0.195 -5.387 1.00 97.56 112 LEU A O 1
ATOM 948 N N . GLY A 1 113 ? 2.775 2.103 -4.599 1.00 97.75 113 GLY A N 1
ATOM 949 C CA . GLY A 1 113 ? 2.483 2.955 -5.740 1.00 97.75 113 GLY A CA 1
ATOM 950 C C . GLY A 1 113 ? 3.759 3.426 -6.432 1.00 97.75 113 GLY A C 1
ATOM 951 O O . GLY A 1 113 ? 4.674 3.920 -5.775 1.00 97.75 113 GLY A O 1
ATOM 952 N N . ILE A 1 114 ? 3.805 3.329 -7.759 1.00 97.81 114 ILE A N 1
ATOM 953 C CA . ILE A 1 114 ? 4.845 3.968 -8.574 1.00 97.81 114 ILE A CA 1
ATOM 954 C C . ILE A 1 114 ? 4.266 4.457 -9.899 1.00 97.81 114 ILE A C 1
ATOM 956 O O . ILE A 1 114 ? 3.417 3.800 -10.513 1.00 97.81 114 ILE A O 1
ATOM 960 N N . ARG A 1 115 ? 4.663 5.648 -10.347 1.00 97.94 115 ARG A N 1
ATOM 961 C CA . ARG A 1 115 ? 4.147 6.184 -11.609 1.00 97.94 115 ARG A CA 1
ATOM 962 C C . ARG A 1 115 ? 4.841 5.501 -12.790 1.00 97.94 115 ARG A C 1
ATOM 964 O O . ARG A 1 115 ? 5.987 5.083 -12.644 1.00 97.94 115 ARG A O 1
ATOM 971 N N . PRO A 1 116 ? 4.178 5.375 -13.950 1.00 97.75 116 PRO A N 1
ATOM 972 C CA . PRO A 1 116 ? 4.798 4.780 -15.130 1.00 97.75 116 PRO A CA 1
ATOM 973 C C . PRO A 1 116 ? 6.132 5.422 -15.527 1.00 97.75 116 PRO A C 1
ATOM 975 O O . PRO A 1 116 ? 7.054 4.708 -15.902 1.00 97.75 116 PRO A O 1
ATOM 978 N N . GLU A 1 117 ? 6.257 6.745 -15.412 1.00 96.75 117 GLU A N 1
ATOM 979 C CA . GLU A 1 117 ? 7.483 7.502 -15.707 1.00 96.75 117 GLU A CA 1
ATOM 980 C C . GLU A 1 117 ? 8.629 7.254 -14.715 1.00 96.75 117 GLU A C 1
ATOM 982 O O . GLU A 1 117 ? 9.791 7.477 -15.046 1.00 96.75 117 GLU A O 1
ATOM 987 N N . ASP A 1 118 ? 8.308 6.766 -13.516 1.00 97.50 118 ASP A N 1
ATOM 988 C CA . ASP A 1 118 ? 9.277 6.435 -12.470 1.00 97.50 118 ASP A CA 1
ATOM 989 C C . ASP A 1 118 ? 9.746 4.971 -12.568 1.00 97.50 118 ASP A C 1
ATOM 991 O O . ASP A 1 118 ? 10.611 4.532 -11.805 1.00 97.50 118 ASP A O 1
ATOM 995 N N . ILE A 1 119 ? 9.216 4.213 -13.535 1.00 97.50 119 ILE A N 1
ATOM 996 C CA . ILE A 1 119 ? 9.766 2.930 -13.977 1.00 97.50 119 ILE A CA 1
ATOM 997 C C . ILE A 1 119 ? 10.701 3.209 -15.151 1.00 97.50 119 ILE A C 1
ATOM 999 O O . ILE A 1 119 ? 10.293 3.338 -16.303 1.00 97.50 119 ILE A O 1
ATOM 1003 N N . VAL A 1 120 ? 11.984 3.324 -14.838 1.00 96.94 120 VAL A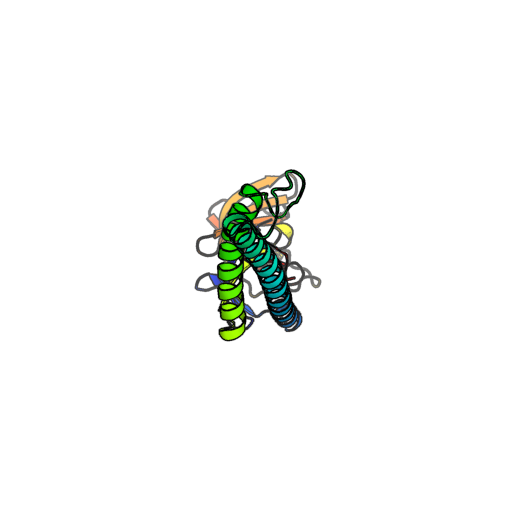 N 1
ATOM 1004 C CA . VAL A 1 120 ? 12.997 3.833 -15.757 1.00 96.94 120 VAL A CA 1
ATOM 1005 C C . VAL A 1 120 ? 13.616 2.678 -16.531 1.00 96.94 120 VAL A C 1
ATOM 1007 O O . VAL A 1 120 ? 14.189 1.762 -15.937 1.00 96.94 120 VAL A O 1
ATOM 1010 N N . ARG A 1 121 ? 13.551 2.730 -17.864 1.00 95.31 121 ARG A N 1
ATOM 1011 C CA . ARG A 1 121 ? 14.351 1.843 -18.717 1.00 95.31 121 ARG A CA 1
ATOM 1012 C C . ARG A 1 121 ? 15.826 2.127 -18.464 1.00 95.31 121 ARG A C 1
ATOM 1014 O O . ARG A 1 121 ? 16.234 3.285 -18.439 1.00 95.31 121 ARG A O 1
ATOM 1021 N N . LEU A 1 122 ? 16.635 1.088 -18.278 1.00 93.50 122 LEU A N 1
ATOM 1022 C CA . LEU A 1 122 ? 18.020 1.270 -17.844 1.00 93.50 122 LEU A CA 1
ATOM 1023 C C . LEU A 1 122 ? 18.856 2.085 -18.846 1.00 93.50 122 LEU A C 1
ATOM 1025 O O . LEU A 1 122 ? 19.710 2.864 -18.433 1.00 93.50 122 LEU A O 1
ATOM 1029 N N . GLU A 1 123 ? 18.566 1.955 -20.140 1.00 90.44 123 GLU A N 1
ATOM 1030 C CA . GLU A 1 123 ? 19.186 2.744 -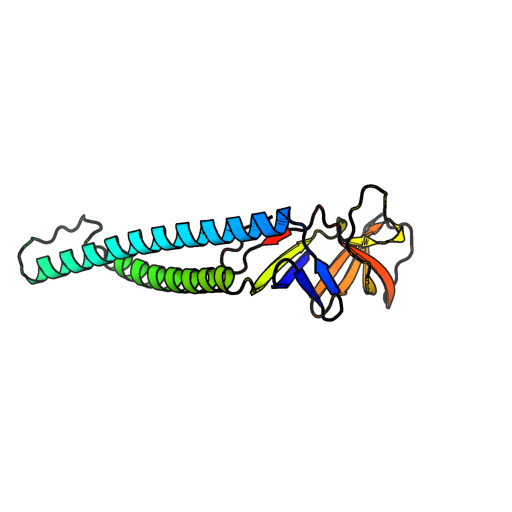21.215 1.00 90.44 123 GLU A CA 1
ATOM 1031 C C . GLU A 1 123 ? 18.850 4.244 -21.137 1.00 90.44 123 GLU A C 1
ATOM 1033 O O . GLU A 1 123 ? 19.688 5.076 -21.474 1.00 90.44 123 GLU A O 1
ATOM 1038 N N . ASP A 1 124 ? 17.674 4.596 -20.607 1.00 90.25 124 ASP A N 1
ATOM 1039 C CA . ASP A 1 124 ? 17.223 5.981 -20.404 1.00 90.25 124 ASP A CA 1
ATOM 1040 C C . ASP A 1 124 ? 17.686 6.552 -19.045 1.00 90.25 124 ASP A C 1
ATOM 1042 O O . ASP A 1 124 ? 17.325 7.670 -18.654 1.00 90.25 124 ASP A O 1
ATOM 1046 N N . LYS A 1 125 ? 18.461 5.786 -18.263 1.00 91.31 125 LYS A N 1
ATOM 1047 C CA . LYS A 1 125 ? 18.889 6.197 -16.924 1.00 91.31 125 LYS A CA 1
ATOM 1048 C C . LYS A 1 125 ? 19.777 7.440 -16.993 1.00 91.31 125 LYS A C 1
ATOM 1050 O O . LYS A 1 125 ? 20.778 7.490 -17.699 1.00 91.31 125 LYS A O 1
ATOM 1055 N N . THR A 1 126 ? 19.485 8.406 -16.126 1.00 90.00 126 THR A N 1
ATOM 1056 C CA . THR A 1 126 ? 20.347 9.564 -15.880 1.00 90.00 126 THR A CA 1
ATOM 1057 C C . THR A 1 126 ? 21.002 9.475 -14.500 1.00 90.00 126 THR A C 1
ATOM 1059 O O . THR A 1 126 ? 20.577 8.701 -13.640 1.00 90.00 126 THR A O 1
ATOM 1062 N N . SER A 1 127 ? 22.015 10.309 -14.248 1.00 85.31 127 SER A N 1
ATOM 1063 C CA . SER A 1 127 ? 22.662 10.419 -12.930 1.00 85.31 127 SER A CA 1
ATOM 1064 C C . SER A 1 127 ? 21.731 10.914 -11.817 1.00 85.31 127 SER A C 1
ATOM 1066 O O . SER A 1 127 ? 22.082 10.805 -10.647 1.00 85.31 127 SER A O 1
ATOM 1068 N N . LYS A 1 128 ? 20.553 11.444 -12.166 1.00 85.50 128 LYS A N 1
ATOM 1069 C CA . LYS A 1 128 ? 19.543 11.909 -11.209 1.00 85.50 128 LYS A CA 1
ATOM 1070 C C . LYS A 1 128 ? 18.671 10.782 -10.657 1.00 85.50 128 LYS A C 1
ATOM 1072 O O . LYS A 1 128 ? 17.939 11.019 -9.709 1.00 85.50 128 LYS A O 1
ATOM 1077 N N . HIS A 1 129 ? 18.700 9.593 -11.259 1.00 90.69 129 HIS A N 1
ATOM 1078 C CA . HIS A 1 129 ? 17.829 8.495 -10.853 1.00 90.69 129 HIS A CA 1
ATOM 1079 C C . HIS A 1 129 ? 18.481 7.628 -9.773 1.00 90.69 129 HIS A C 1
ATOM 1081 O O . HIS A 1 129 ? 19.495 6.963 -10.023 1.00 90.69 129 HIS A O 1
ATOM 1087 N N . HIS A 1 130 ? 17.842 7.554 -8.607 1.00 94.12 130 HIS A N 1
ATOM 1088 C CA . HIS A 1 130 ? 18.144 6.570 -7.577 1.00 94.12 130 HIS A CA 1
ATOM 1089 C C . HIS A 1 130 ? 17.307 5.308 -7.819 1.00 94.12 130 HIS A C 1
ATOM 1091 O O . HIS A 1 130 ? 16.187 5.166 -7.339 1.00 94.12 130 HIS A O 1
ATOM 1097 N N . LEU A 1 131 ? 17.839 4.398 -8.635 1.00 96.12 131 LEU A N 1
ATOM 1098 C CA . LEU A 1 131 ? 17.106 3.202 -9.050 1.00 96.12 131 LEU A CA 1
ATOM 1099 C C . LEU A 1 131 ? 17.312 2.020 -8.100 1.00 96.12 131 LEU A C 1
ATOM 1101 O O . LEU A 1 131 ? 18.397 1.828 -7.548 1.00 96.12 131 LEU A O 1
ATOM 1105 N N . SER A 1 132 ? 16.289 1.172 -8.006 1.00 95.94 132 SER A N 1
ATOM 1106 C CA . SER A 1 132 ? 16.389 -0.192 -7.491 1.00 95.94 132 SER A CA 1
ATOM 1107 C C . SER A 1 132 ? 17.411 -1.026 -8.276 1.00 95.94 132 SER A C 1
ATOM 1109 O O . SER A 1 132 ? 17.912 -0.620 -9.329 1.00 95.94 132 SER A O 1
ATOM 1111 N N . LYS A 1 133 ? 17.646 -2.269 -7.828 1.00 94.94 133 LYS A N 1
ATOM 1112 C CA . LYS A 1 133 ? 18.214 -3.293 -8.716 1.00 94.94 133 LYS A CA 1
ATOM 1113 C C . LYS A 1 133 ? 17.362 -3.369 -9.989 1.00 94.94 133 LYS A C 1
ATOM 1115 O O . LYS A 1 133 ? 16.139 -3.223 -9.915 1.00 94.94 133 LYS A O 1
ATOM 1120 N N . SER A 1 134 ? 18.006 -3.565 -11.132 1.00 95.62 134 SER A N 1
ATOM 1121 C CA . SER A 1 134 ? 17.300 -3.749 -12.389 1.00 95.62 134 SER A CA 1
ATOM 1122 C C . SER A 1 134 ? 16.637 -5.124 -12.474 1.00 95.62 134 SER A C 1
ATOM 1124 O O . SER A 1 134 ? 17.018 -6.074 -11.780 1.00 95.62 134 SER A O 1
ATOM 1126 N N . PHE A 1 135 ? 15.626 -5.221 -13.327 1.00 95.62 135 PHE A N 1
ATOM 1127 C CA . PHE A 1 135 ? 14.944 -6.462 -13.665 1.00 95.62 135 PHE A CA 1
ATOM 1128 C C . PHE A 1 135 ? 14.604 -6.473 -15.153 1.00 95.62 135 PHE A C 1
ATOM 1130 O O . PHE A 1 135 ? 14.284 -5.441 -15.743 1.00 95.62 135 PHE A O 1
ATOM 1137 N N . THR A 1 136 ? 14.664 -7.654 -15.760 1.00 96.44 136 THR A N 1
ATOM 1138 C CA . THR A 1 136 ? 14.330 -7.846 -17.172 1.00 96.44 136 THR A CA 1
ATOM 1139 C C . THR A 1 136 ? 12.939 -8.443 -17.296 1.00 96.44 136 THR A C 1
ATOM 1141 O O . THR A 1 136 ? 12.625 -9.444 -16.655 1.00 96.44 136 THR A O 1
ATOM 1144 N N . THR A 1 137 ? 12.119 -7.869 -18.167 1.00 95.75 137 THR A N 1
ATOM 1145 C CA . THR A 1 137 ? 10.759 -8.343 -18.440 1.00 95.75 137 THR A CA 1
ATOM 1146 C C . THR A 1 137 ? 10.481 -8.371 -19.942 1.00 95.75 137 THR A C 1
ATOM 1148 O O . THR A 1 137 ? 11.238 -7.807 -20.732 1.00 95.75 137 THR A O 1
ATOM 1151 N N . SER A 1 138 ? 9.432 -9.088 -20.344 1.00 97.00 138 SER A N 1
ATOM 1152 C CA . SER A 1 138 ? 8.954 -9.105 -21.730 1.00 97.00 138 SER A CA 1
ATOM 1153 C C . SER A 1 138 ? 7.826 -8.106 -21.918 1.00 97.00 138 SER A C 1
ATOM 1155 O O . SER A 1 138 ? 6.892 -8.076 -21.119 1.00 97.00 138 SER A O 1
ATOM 1157 N N . VAL A 1 139 ? 7.878 -7.360 -23.017 1.00 97.25 139 VAL A N 1
ATOM 1158 C CA . VAL A 1 139 ? 6.786 -6.482 -23.442 1.00 97.25 139 VAL A CA 1
ATOM 1159 C C . VAL A 1 139 ? 5.554 -7.309 -23.807 1.00 97.25 139 VAL A C 1
ATOM 1161 O O . VAL A 1 139 ? 5.621 -8.182 -24.673 1.00 97.25 139 VAL A O 1
ATOM 1164 N N . ILE A 1 140 ? 4.427 -7.007 -23.166 1.00 97.44 140 ILE A N 1
ATOM 1165 C CA . ILE A 1 140 ? 3.112 -7.599 -23.452 1.00 97.44 140 ILE A CA 1
ATOM 1166 C C . ILE A 1 140 ? 2.377 -6.734 -24.474 1.00 97.44 140 ILE A C 1
ATOM 1168 O O . ILE A 1 140 ? 1.881 -7.241 -25.477 1.00 97.44 140 ILE A O 1
ATOM 1172 N N . VAL A 1 141 ? 2.364 -5.420 -24.240 1.00 96.12 141 VAL A N 1
ATOM 1173 C CA . VAL A 1 141 ? 1.797 -4.404 -25.134 1.00 96.12 141 VAL A CA 1
ATOM 1174 C C . VAL A 1 141 ? 2.749 -3.214 -25.184 1.00 96.12 141 VAL A C 1
ATOM 1176 O O . VAL A 1 141 ? 3.381 -2.868 -24.186 1.00 96.12 141 VAL A O 1
ATOM 1179 N N . SER A 1 142 ? 2.858 -2.603 -26.359 1.00 94.69 142 SER A N 1
ATOM 1180 C CA . SER A 1 142 ? 3.620 -1.380 -26.593 1.00 94.69 142 SER A CA 1
ATOM 1181 C C . SER A 1 142 ? 2.707 -0.379 -27.293 1.00 94.69 142 SER A C 1
ATOM 1183 O O . SER A 1 142 ? 2.274 -0.625 -28.422 1.00 94.69 142 SER A O 1
ATOM 1185 N N . GLU A 1 143 ? 2.381 0.724 -26.620 1.00 94.81 143 GLU A N 1
ATOM 1186 C CA . GLU A 1 143 ? 1.543 1.794 -27.167 1.00 94.81 143 GLU A CA 1
ATOM 1187 C C . GLU A 1 143 ? 2.397 3.028 -27.471 1.00 94.81 143 GLU A C 1
ATOM 1189 O O . GLU A 1 143 ? 2.870 3.701 -26.556 1.00 94.81 143 GLU A O 1
ATOM 1194 N N . LEU A 1 144 ? 2.597 3.337 -28.758 1.00 93.94 144 LEU A N 1
ATOM 1195 C CA . LEU A 1 144 ? 3.284 4.560 -29.184 1.00 93.94 144 LEU A CA 1
ATOM 1196 C C . LEU A 1 144 ? 2.321 5.750 -29.127 1.00 93.94 144 LEU A C 1
ATOM 1198 O O . LEU A 1 144 ? 1.417 5.871 -29.955 1.00 93.94 144 LEU A O 1
ATOM 1202 N N . LEU A 1 145 ? 2.558 6.668 -28.194 1.00 9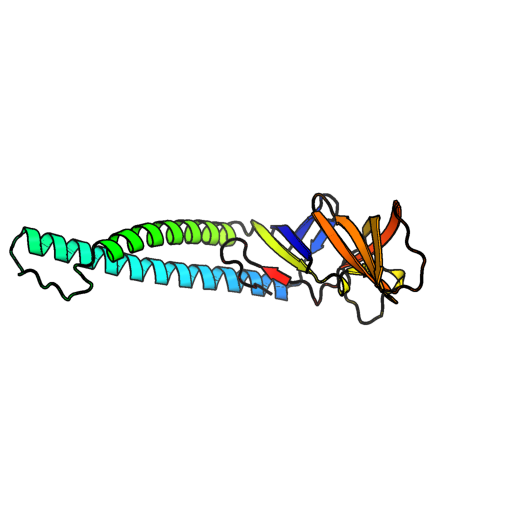2.75 145 LEU A N 1
ATOM 1203 C CA . LEU A 1 145 ? 1.784 7.892 -28.004 1.00 92.75 145 LEU A CA 1
ATOM 1204 C C . LEU A 1 145 ? 2.644 9.116 -28.344 1.00 92.75 145 LEU A C 1
ATOM 1206 O O . LEU A 1 145 ? 3.090 9.879 -27.488 1.00 92.75 145 LEU A O 1
ATOM 1210 N N . GLY A 1 146 ? 2.893 9.305 -29.639 1.00 89.44 146 GLY A N 1
ATOM 1211 C CA . GLY A 1 146 ? 3.710 10.406 -30.144 1.00 89.44 146 GLY A CA 1
ATOM 1212 C C . GLY A 1 146 ? 5.203 10.142 -29.963 1.00 89.44 146 GLY A C 1
ATOM 1213 O O . GLY A 1 146 ? 5.790 9.433 -30.771 1.00 89.44 146 GLY A O 1
ATOM 1214 N N . HIS A 1 147 ? 5.815 10.737 -28.937 1.00 89.56 147 HIS A N 1
ATOM 1215 C CA . HIS A 1 147 ? 7.255 10.610 -28.654 1.00 89.56 147 HIS A CA 1
ATOM 1216 C C . HIS A 1 147 ? 7.551 9.712 -27.444 1.00 89.56 147 HIS A C 1
ATOM 1218 O O . HIS A 1 147 ? 8.677 9.688 -26.950 1.00 89.56 147 HIS A O 1
ATOM 1224 N N . GLU A 1 148 ? 6.538 9.007 -26.945 1.00 93.06 148 GLU A N 1
ATOM 1225 C CA . GLU A 1 148 ? 6.595 8.207 -25.725 1.00 93.06 148 GLU A CA 1
ATOM 1226 C C . GLU A 1 148 ? 5.942 6.848 -25.984 1.00 93.06 148 GLU A C 1
ATOM 1228 O O . GLU A 1 148 ? 4.965 6.763 -26.731 1.00 93.06 148 GLU A O 1
ATOM 1233 N N . TYR A 1 149 ? 6.455 5.802 -25.340 1.00 94.12 149 TYR A N 1
ATOM 1234 C CA . TYR A 1 149 ? 5.796 4.503 -25.265 1.00 94.12 149 TYR A CA 1
ATOM 1235 C C . TYR A 1 149 ? 5.205 4.269 -23.887 1.00 94.12 149 TYR A C 1
ATOM 1237 O O . TYR A 1 149 ? 5.850 4.545 -22.874 1.00 94.12 149 TYR A O 1
ATOM 1245 N N . TYR A 1 150 ? 4.019 3.669 -23.868 1.00 96.62 150 TYR A N 1
ATOM 1246 C CA . TYR A 1 150 ? 3.470 2.993 -22.701 1.00 96.62 150 TYR A CA 1
ATOM 1247 C C . TYR A 1 150 ? 3.692 1.495 -22.900 1.00 96.62 150 TYR A C 1
ATOM 1249 O O . TYR A 1 150 ? 3.110 0.867 -23.784 1.00 96.62 150 TYR A O 1
ATOM 1257 N N . VAL A 1 151 ? 4.612 0.944 -22.115 1.00 96.81 151 VAL A N 1
ATOM 1258 C CA . VAL A 1 151 ? 5.035 -0.452 -22.189 1.00 96.81 151 VAL A CA 1
ATOM 1259 C C . VAL A 1 151 ? 4.381 -1.215 -21.053 1.00 96.81 151 VAL A C 1
ATOM 1261 O O . VAL A 1 151 ? 4.672 -0.961 -19.886 1.00 96.81 151 VAL A O 1
ATOM 1264 N N . HIS A 1 152 ? 3.527 -2.166 -21.406 1.00 97.94 152 HIS A N 1
ATOM 1265 C CA . HIS A 1 152 ? 2.894 -3.083 -20.468 1.00 97.94 152 HIS A CA 1
ATOM 1266 C C . HIS A 1 152 ? 3.769 -4.316 -20.282 1.00 97.94 152 HIS A C 1
ATOM 1268 O O . HIS A 1 152 ? 4.243 -4.908 -21.259 1.00 97.94 152 HIS A O 1
ATOM 1274 N N . PHE A 1 153 ? 3.970 -4.726 -19.036 1.00 97.00 153 PHE A N 1
ATOM 1275 C CA . PHE A 1 153 ? 4.761 -5.899 -18.684 1.00 97.00 153 PHE A CA 1
ATOM 1276 C C . PHE A 1 153 ? 4.313 -6.484 -17.344 1.00 97.00 153 PHE A C 1
ATOM 1278 O O . PHE A 1 153 ? 3.687 -5.804 -16.538 1.00 97.00 153 PHE A O 1
ATOM 1285 N N . ASN A 1 154 ? 4.693 -7.732 -17.071 1.00 95.69 154 ASN A N 1
ATOM 1286 C CA . ASN A 1 154 ? 4.400 -8.366 -15.787 1.00 95.69 154 ASN A CA 1
ATOM 1287 C C . ASN A 1 154 ? 5.576 -8.246 -14.813 1.00 95.69 154 ASN A C 1
ATOM 1289 O O . ASN A 1 154 ? 6.741 -8.413 -15.193 1.00 95.69 154 ASN A O 1
ATOM 1293 N N . MET A 1 155 ? 5.241 -8.015 -13.545 1.00 93.44 155 MET A N 1
ATOM 1294 C CA . MET A 1 155 ? 6.108 -8.155 -12.379 1.00 93.44 155 MET A CA 1
ATOM 1295 C C . MET A 1 155 ? 5.419 -9.098 -11.387 1.00 93.44 155 MET A C 1
ATOM 1297 O O . MET A 1 155 ? 4.500 -8.700 -10.669 1.00 93.44 155 MET A O 1
ATOM 1301 N N . GLY A 1 156 ? 5.854 -10.360 -11.359 1.00 89.69 156 GLY A N 1
ATOM 1302 C CA . GLY A 1 156 ? 5.096 -11.411 -10.676 1.00 89.69 156 GLY A CA 1
ATOM 1303 C C . GLY A 1 156 ? 3.710 -11.557 -11.309 1.00 89.69 156 GLY A C 1
ATOM 1304 O O . GLY A 1 156 ? 3.603 -11.625 -12.533 1.00 89.69 156 GLY A O 1
ATOM 1305 N N . ASP A 1 157 ? 2.670 -11.538 -10.477 1.00 90.62 157 ASP A N 1
ATOM 1306 C CA . ASP A 1 157 ? 1.270 -11.644 -10.909 1.00 90.62 157 ASP A CA 1
ATOM 1307 C C . ASP A 1 157 ? 0.633 -10.290 -11.279 1.00 90.62 157 ASP A C 1
ATOM 1309 O O . ASP A 1 157 ? -0.531 -10.239 -11.676 1.00 90.62 157 ASP A O 1
ATOM 1313 N N . ASN A 1 158 ? 1.374 -9.184 -11.146 1.00 94.00 158 ASN A N 1
ATOM 1314 C CA . ASN A 1 158 ? 0.870 -7.840 -11.419 1.00 94.00 158 ASN A CA 1
ATOM 1315 C C . ASN A 1 158 ? 1.285 -7.366 -12.816 1.00 94.00 158 ASN A C 1
ATOM 1317 O O . ASN A 1 158 ? 2.469 -7.401 -13.161 1.00 94.00 158 ASN A O 1
ATOM 1321 N N . GLU A 1 159 ? 0.327 -6.848 -13.584 1.00 96.00 159 GLU A N 1
ATOM 1322 C CA . GLU A 1 159 ? 0.601 -6.106 -14.817 1.00 96.00 159 GLU A CA 1
ATOM 1323 C C . GLU A 1 159 ? 0.913 -4.643 -14.477 1.00 96.00 159 GLU A C 1
ATOM 1325 O O . GLU A 1 159 ? 0.127 -3.959 -13.818 1.00 96.00 159 GLU A O 1
ATOM 1330 N N . LEU A 1 160 ? 2.075 -4.169 -14.919 1.00 97.25 160 LEU A N 1
ATOM 1331 C CA . LEU A 1 160 ? 2.567 -2.813 -14.716 1.00 97.25 160 LEU A CA 1
ATOM 1332 C C . LEU A 1 160 ? 2.761 -2.110 -16.058 1.00 97.25 160 LEU A C 1
ATOM 1334 O O . LEU A 1 160 ? 3.019 -2.739 -17.084 1.00 97.25 160 LEU A O 1
ATOM 1338 N N . ILE A 1 161 ? 2.704 -0.782 -16.022 1.00 98.06 161 ILE A N 1
ATOM 1339 C CA . ILE A 1 161 ? 2.945 0.070 -17.184 1.00 98.06 161 ILE A CA 1
ATOM 1340 C C . ILE A 1 161 ? 4.157 0.955 -16.906 1.00 98.06 161 ILE A C 1
ATOM 1342 O O . ILE A 1 161 ? 4.167 1.685 -15.913 1.00 98.06 161 ILE A O 1
ATOM 1346 N N . ALA A 1 162 ? 5.157 0.929 -17.785 1.00 97.56 162 ALA A N 1
ATOM 1347 C CA . ALA A 1 162 ? 6.254 1.895 -17.810 1.00 97.56 162 ALA A CA 1
ATOM 1348 C C . ALA A 1 162 ? 6.040 2.906 -18.932 1.00 97.56 162 ALA A C 1
ATOM 1350 O O . ALA A 1 162 ? 5.608 2.553 -20.028 1.00 97.56 162 ALA A O 1
ATOM 1351 N N . LYS A 1 163 ? 6.400 4.159 -18.668 1.00 96.12 163 LYS A N 1
ATOM 1352 C CA . LYS A 1 163 ? 6.426 5.221 -19.666 1.00 96.12 163 LYS A CA 1
ATOM 1353 C C . LYS A 1 163 ? 7.884 5.495 -20.047 1.00 96.12 163 LYS A C 1
ATOM 1355 O O . LYS A 1 163 ? 8.657 5.951 -19.212 1.00 96.12 163 LYS A O 1
ATOM 1360 N N . THR A 1 164 ? 8.259 5.224 -21.296 1.00 92.38 164 THR A N 1
ATOM 1361 C CA . THR A 1 164 ? 9.643 5.339 -21.816 1.00 92.38 164 THR A CA 1
ATOM 1362 C C . THR A 1 164 ? 9.688 6.183 -23.092 1.00 92.38 164 THR A C 1
ATOM 1364 O O . THR A 1 164 ? 8.650 6.492 -23.681 1.00 92.38 164 THR A O 1
ATOM 1367 N N . GLN A 1 165 ? 10.881 6.614 -23.504 1.00 88.06 165 GLN A N 1
ATOM 1368 C CA . GLN A 1 165 ? 11.051 7.451 -24.691 1.00 88.06 165 GLN A CA 1
ATOM 1369 C C . GLN A 1 165 ? 10.770 6.670 -25.983 1.00 88.06 165 GLN A C 1
ATOM 1371 O O . GLN A 1 165 ? 11.102 5.495 -26.117 1.00 88.06 165 GLN A O 1
ATOM 1376 N N . GLY A 1 166 ? 10.194 7.356 -26.970 1.00 79.88 166 GLY A N 1
ATOM 1377 C CA . GLY A 1 166 ? 9.838 6.836 -28.293 1.00 79.88 166 GLY A CA 1
ATOM 1378 C C . GLY A 1 166 ? 11.004 6.639 -29.261 1.00 79.88 166 GLY A C 1
ATOM 1379 O O . GLY A 1 166 ? 10.774 6.508 -30.460 1.00 79.88 166 GLY A O 1
ATOM 1380 N N . ASN A 1 167 ? 12.246 6.677 -28.775 1.00 77.56 167 ASN A N 1
ATOM 1381 C CA . ASN A 1 167 ? 13.433 6.714 -29.632 1.00 77.56 167 ASN A CA 1
ATOM 1382 C C . ASN A 1 167 ? 13.709 5.365 -30.316 1.00 77.56 167 ASN A C 1
ATOM 1384 O O . ASN A 1 167 ? 14.351 5.339 -31.364 1.00 77.56 167 ASN A O 1
ATOM 1388 N N . ASP A 1 168 ? 13.180 4.273 -29.756 1.00 81.12 168 ASP A N 1
ATOM 1389 C CA . ASP A 1 168 ? 13.327 2.914 -30.271 1.00 81.12 168 ASP A CA 1
ATOM 1390 C C . ASP A 1 168 ? 11.986 2.325 -30.713 1.00 81.12 168 ASP A C 1
ATOM 1392 O O . ASP A 1 168 ? 10.925 2.668 -30.200 1.00 81.12 168 ASP A O 1
ATOM 1396 N N . ASN A 1 169 ? 12.015 1.385 -31.655 1.00 88.06 169 ASN A N 1
ATOM 1397 C CA . ASN A 1 169 ? 10.816 0.657 -32.067 1.00 88.06 169 ASN A CA 1
ATOM 1398 C C . ASN A 1 169 ? 10.573 -0.543 -31.139 1.00 88.06 169 ASN A C 1
ATOM 1400 O O . ASN A 1 169 ? 11.032 -1.645 -31.441 1.00 88.06 169 ASN A O 1
ATOM 1404 N N . ILE A 1 170 ? 9.871 -0.314 -30.025 1.00 92.31 170 ILE A N 1
ATOM 1405 C CA . ILE A 1 170 ? 9.543 -1.340 -29.026 1.00 92.31 170 ILE A CA 1
ATOM 1406 C C . ILE A 1 170 ? 8.379 -2.207 -29.516 1.00 92.31 170 ILE A C 1
ATOM 1408 O O . ILE A 1 170 ? 7.274 -1.707 -29.752 1.00 92.31 170 ILE A O 1
ATOM 1412 N N . LYS A 1 171 ? 8.599 -3.520 -29.612 1.00 93.62 171 LYS A N 1
ATOM 1413 C CA . LYS A 1 171 ? 7.616 -4.508 -30.076 1.00 93.62 171 LYS A CA 1
ATOM 1414 C C . LYS A 1 171 ? 7.207 -5.471 -28.968 1.00 93.62 171 LYS A C 1
ATOM 1416 O O . LYS A 1 171 ? 7.911 -5.687 -27.986 1.00 93.62 171 LYS A O 1
ATOM 1421 N N . ILE A 1 172 ? 6.051 -6.100 -29.167 1.00 96.12 172 ILE A N 1
ATOM 1422 C CA . ILE A 1 172 ? 5.580 -7.199 -28.319 1.00 96.12 172 ILE A CA 1
ATOM 1423 C C . ILE A 1 172 ? 6.629 -8.319 -28.311 1.00 96.12 172 ILE A C 1
ATOM 1425 O O . ILE A 1 172 ? 7.106 -8.739 -29.366 1.00 96.12 172 ILE A O 1
ATOM 1429 N N . GLY A 1 173 ? 6.954 -8.817 -27.119 1.00 96.00 173 GLY A N 1
ATOM 1430 C CA . GLY A 1 173 ? 7.936 -9.875 -26.895 1.00 96.00 173 GLY A CA 1
ATOM 1431 C C . GLY A 1 173 ? 9.360 -9.386 -26.626 1.00 96.00 173 GLY A C 1
ATOM 1432 O O . GLY A 1 173 ? 10.145 -10.164 -26.072 1.00 96.00 173 GLY A O 1
ATOM 1433 N N . ASP A 1 174 ? 9.681 -8.124 -26.934 1.00 96.00 174 ASP A N 1
ATOM 1434 C CA . ASP A 1 174 ? 11.005 -7.556 -26.668 1.00 96.00 174 ASP A CA 1
ATOM 1435 C C . ASP A 1 174 ? 11.351 -7.655 -25.179 1.00 96.00 174 ASP A C 1
ATOM 1437 O O . ASP A 1 174 ? 10.486 -7.567 -24.301 1.00 96.00 174 ASP A O 1
ATOM 1441 N N . LYS A 1 175 ? 12.636 -7.871 -24.888 1.00 96.31 175 LYS A N 1
ATOM 1442 C CA . LYS A 1 175 ? 13.158 -7.896 -23.522 1.00 96.31 175 LYS A CA 1
ATOM 1443 C C . LYS A 1 175 ? 13.680 -6.515 -23.170 1.00 96.31 175 LYS A C 1
ATOM 1445 O O . LYS A 1 175 ? 14.609 -6.037 -23.812 1.00 96.31 175 LYS A O 1
ATOM 1450 N N . ILE A 1 176 ? 13.107 -5.910 -22.134 1.00 95.50 176 ILE A N 1
ATOM 1451 C CA . ILE A 1 176 ? 13.531 -4.601 -21.637 1.00 95.50 176 ILE A CA 1
ATOM 1452 C C . ILE A 1 176 ? 13.973 -4.739 -20.188 1.00 95.50 176 ILE A C 1
ATOM 1454 O O . ILE A 1 176 ? 13.355 -5.454 -19.393 1.00 95.50 176 ILE A O 1
ATOM 1458 N N . GLU A 1 177 ? 15.069 -4.064 -19.862 1.00 96.50 177 GLU A N 1
ATOM 1459 C CA . GLU A 1 177 ? 15.578 -3.945 -18.505 1.00 96.50 177 GLU A CA 1
ATOM 1460 C C . GLU A 1 177 ? 15.120 -2.620 -17.884 1.00 96.50 177 GLU A C 1
ATOM 1462 O O . GLU A 1 177 ? 15.410 -1.536 -18.398 1.00 96.50 177 GLU A O 1
ATOM 1467 N N . PHE A 1 178 ? 14.405 -2.717 -16.766 1.00 96.88 178 PHE A N 1
ATOM 1468 C CA . PHE A 1 178 ? 13.868 -1.583 -16.020 1.00 96.88 178 PHE A CA 1
ATOM 1469 C C . PHE A 1 178 ? 14.468 -1.513 -14.615 1.00 96.88 178 PHE A C 1
ATOM 1471 O O . PHE A 1 178 ? 14.906 -2.517 -14.056 1.00 96.88 178 PHE A O 1
ATOM 1478 N N . GLY A 1 179 ? 14.447 -0.322 -14.022 1.00 96.94 179 GLY A N 1
ATOM 1479 C CA . GLY A 1 179 ? 14.656 -0.088 -12.596 1.00 96.94 179 GLY A CA 1
ATOM 1480 C C . GLY A 1 179 ? 13.588 0.860 -12.054 1.00 96.94 179 GLY A C 1
ATOM 1481 O O . GLY A 1 179 ? 13.124 1.753 -12.760 1.00 96.94 179 GLY A O 1
ATOM 1482 N N . LEU A 1 180 ? 13.189 0.673 -10.799 1.00 97.25 180 LEU A N 1
ATOM 1483 C CA . LEU A 1 180 ? 12.207 1.533 -10.137 1.00 97.25 180 LEU A CA 1
ATOM 1484 C C . LEU A 1 180 ? 12.924 2.713 -9.487 1.00 97.25 180 LEU A C 1
ATOM 1486 O O . LEU A 1 180 ? 13.885 2.500 -8.747 1.00 97.25 180 LEU A O 1
ATOM 1490 N N . ASN A 1 181 ? 12.470 3.938 -9.739 1.00 96.94 181 ASN A N 1
ATOM 1491 C CA . ASN A 1 181 ? 13.008 5.120 -9.079 1.00 96.94 181 ASN A CA 1
ATOM 1492 C C . ASN A 1 181 ? 12.512 5.192 -7.629 1.00 96.94 181 ASN A C 1
ATOM 1494 O O . ASN A 1 181 ? 11.338 5.448 -7.365 1.00 96.94 181 ASN A O 1
ATOM 1498 N N . LEU A 1 182 ? 13.423 4.942 -6.690 1.00 95.75 182 LEU A N 1
ATOM 1499 C CA . LEU A 1 182 ? 13.122 4.800 -5.266 1.00 95.75 182 LEU A CA 1
ATOM 1500 C C . LEU A 1 182 ? 12.697 6.121 -4.621 1.00 95.75 182 LEU A C 1
ATOM 1502 O O . LEU A 1 182 ? 11.966 6.101 -3.634 1.00 95.75 182 LEU A O 1
ATOM 1506 N N . ASP A 1 183 ? 13.105 7.253 -5.195 1.00 94.50 183 ASP A N 1
ATOM 1507 C CA . ASP A 1 183 ? 12.767 8.581 -4.677 1.00 94.50 183 ASP A CA 1
ATOM 1508 C C . ASP A 1 183 ? 11.280 8.934 -4.882 1.00 94.50 183 ASP A C 1
ATOM 1510 O O . ASP A 1 183 ? 10.753 9.804 -4.190 1.00 94.50 183 ASP A O 1
ATOM 1514 N N . PHE A 1 184 ? 10.593 8.249 -5.807 1.00 95.50 184 PHE A N 1
ATOM 1515 C CA . PHE A 1 184 ? 9.171 8.454 -6.127 1.00 95.50 184 PHE A CA 1
ATOM 1516 C C . PHE A 1 184 ? 8.299 7.228 -5.829 1.00 95.50 184 PHE A C 1
ATOM 1518 O O . PHE A 1 184 ? 7.146 7.138 -6.266 1.00 95.50 184 PHE A O 1
ATOM 1525 N N . LEU A 1 185 ? 8.837 6.274 -5.072 1.00 96.00 185 LEU A N 1
ATOM 1526 C CA . LEU A 1 185 ? 8.073 5.156 -4.543 1.00 96.00 185 LEU A CA 1
ATOM 1527 C C . LEU A 1 185 ? 7.116 5.665 -3.462 1.00 96.00 185 LEU A C 1
ATOM 1529 O O . LEU A 1 185 ? 7.513 6.460 -2.618 1.00 96.00 185 LEU A O 1
ATOM 1533 N N . HIS A 1 186 ? 5.875 5.182 -3.474 1.00 97.44 186 HIS A N 1
ATOM 1534 C CA . HIS A 1 186 ? 4.889 5.485 -2.440 1.00 97.44 186 HIS A CA 1
ATOM 1535 C C . HIS A 1 186 ? 4.410 4.192 -1.771 1.00 97.44 186 HIS A C 1
ATOM 1537 O O . HIS A 1 186 ? 4.178 3.191 -2.450 1.00 97.44 186 HIS A O 1
ATOM 1543 N N . LEU A 1 187 ? 4.220 4.204 -0.456 1.00 98.00 187 LEU A N 1
ATOM 1544 C CA . LEU A 1 187 ? 3.616 3.121 0.318 1.00 98.00 187 LEU A CA 1
ATOM 1545 C C . LEU A 1 187 ? 2.301 3.595 0.930 1.00 98.00 187 LEU A C 1
ATOM 1547 O O . LEU A 1 187 ? 2.229 4.675 1.513 1.00 98.00 187 LEU A O 1
ATOM 1551 N N . PHE A 1 188 ? 1.269 2.767 0.837 1.00 98.38 188 PHE A N 1
ATOM 1552 C CA . PHE A 1 188 ? -0.047 3.021 1.409 1.00 98.38 188 PHE A CA 1
ATOM 1553 C C . PHE A 1 188 ? -0.444 1.882 2.343 1.00 98.38 188 PHE A C 1
ATOM 1555 O O . PHE A 1 188 ? -0.172 0.710 2.071 1.00 98.38 188 PHE A O 1
ATOM 1562 N N . ASP A 1 189 ? -1.130 2.238 3.424 1.00 98.12 189 ASP A N 1
ATOM 1563 C CA . ASP A 1 189 ? -1.714 1.275 4.352 1.00 98.12 189 ASP A CA 1
ATOM 1564 C C . ASP A 1 189 ? -2.884 0.533 3.698 1.00 98.12 189 ASP A C 1
ATOM 1566 O O . ASP A 1 189 ? -3.792 1.156 3.143 1.00 98.12 189 ASP A O 1
ATOM 1570 N N . GLU A 1 190 ? -2.898 -0.794 3.807 1.00 95.94 190 GLU A N 1
ATOM 1571 C CA . GLU A 1 190 ? -3.952 -1.632 3.230 1.00 95.94 190 GLU A CA 1
ATOM 1572 C C . GLU A 1 190 ? -5.324 -1.342 3.863 1.00 95.94 190 GLU A C 1
ATOM 1574 O O . GLU A 1 190 ? -6.348 -1.353 3.178 1.00 95.94 190 GLU A O 1
ATOM 1579 N N . VAL A 1 191 ? -5.352 -1.036 5.165 1.00 94.75 191 VAL A N 1
ATOM 1580 C CA . VAL A 1 191 ? -6.603 -0.909 5.925 1.00 94.75 191 VAL A CA 1
ATOM 1581 C C . VAL A 1 191 ? -7.255 0.457 5.736 1.00 94.75 191 VAL A C 1
ATOM 1583 O O . VAL A 1 191 ? -8.462 0.555 5.517 1.00 94.75 191 VAL A O 1
ATOM 1586 N N . SER A 1 192 ? -6.478 1.530 5.873 1.00 95.19 192 SER A N 1
ATOM 1587 C CA . SER A 1 192 ? -6.971 2.909 5.823 1.00 95.19 192 SER A CA 1
ATOM 1588 C C . SER A 1 192 ? -6.801 3.574 4.464 1.00 95.19 192 SER A C 1
ATOM 1590 O O . SER A 1 192 ? -7.369 4.648 4.261 1.00 95.19 192 SER A O 1
ATOM 1592 N N . THR A 1 193 ? -6.039 2.975 3.543 1.00 95.81 193 THR A N 1
ATOM 1593 C CA . THR A 1 193 ? -5.677 3.523 2.219 1.00 95.81 193 THR A CA 1
ATOM 1594 C C . THR A 1 193 ? -4.898 4.840 2.267 1.00 95.81 193 THR A C 1
ATOM 1596 O O . THR A 1 193 ? -4.695 5.492 1.243 1.00 95.81 193 THR A O 1
ATOM 1599 N N . LYS A 1 194 ? -4.447 5.254 3.456 1.00 97.75 194 LYS A N 1
ATOM 1600 C CA . LYS A 1 194 ? -3.651 6.468 3.628 1.00 97.75 194 LYS A CA 1
ATOM 1601 C C . LYS A 1 194 ? -2.226 6.243 3.148 1.00 97.75 194 LYS A C 1
ATOM 1603 O O . LYS A 1 194 ? -1.671 5.156 3.303 1.00 97.75 194 LYS A O 1
ATOM 1608 N N . LEU A 1 195 ? -1.641 7.311 2.618 1.00 97.81 195 LEU A N 1
ATOM 1609 C CA . LEU A 1 195 ? -0.222 7.369 2.303 1.00 97.81 195 LEU A CA 1
ATOM 1610 C C . LEU A 1 195 ? 0.599 7.282 3.595 1.00 97.81 195 LEU A C 1
ATOM 1612 O O . LEU A 1 195 ? 0.332 8.010 4.552 1.00 97.81 195 LEU A O 1
ATOM 1616 N N . ILE A 1 196 ? 1.601 6.412 3.584 1.00 97.81 196 ILE A N 1
ATOM 1617 C CA . ILE A 1 196 ? 2.618 6.280 4.627 1.00 97.81 196 ILE A CA 1
ATOM 1618 C C . ILE A 1 196 ? 3.808 7.171 4.273 1.00 97.81 196 ILE A C 1
ATOM 1620 O O . ILE A 1 196 ? 4.239 7.983 5.092 1.00 97.81 196 ILE A O 1
ATOM 1624 N N . LYS A 1 197 ? 4.327 7.023 3.052 1.00 95.00 197 LYS A N 1
ATOM 1625 C CA . LYS A 1 197 ? 5.424 7.817 2.496 1.00 95.00 197 LYS A CA 1
ATOM 1626 C C . LYS A 1 197 ? 5.423 7.707 0.984 1.00 95.00 197 LYS A C 1
ATOM 1628 O O . LYS A 1 197 ? 5.068 6.606 0.516 1.00 95.00 197 LYS A O 1
#

Secondary structure (DSSP, 8-state):
-EEEEEEEETTEEEEETTEEEEPPHHHHHHHHHHHHHHHHHHHHHHHHHHHHHHHHHHHHHHHHTTSS---TT-GGG-HHHHHHHHHHHHHHHHHHHHHHHHHHH-EEEEEEEE-GGGEEEGGG--TT--B---EEEE-SEEEEETTEEEEEEEETTEEEEEEEETTS---TT-EEEEEEBGGG-EEEETTT--B--

Sequence (197 aa):
MNIMDVNYDNGNIKLSDDFSIKLSDDFINAHDTFYKQELEKTNNDIKNIMSEIEAYEEYQNNLKDKKIKINKNEILNDHNHYEYNKILLKRLNKKKEIYESVLNTNKHVLKLGIRPEDIVRLEDKTSKHHLSKSFTTSVIVSELLGHEYYVHFNMGDNELIAKTQGNDNIKIGDKIEFGLNLDFLHLFDEVSTKLIK

Radius of gyration: 24.9 Å; chains: 1; bounding box: 62×30×69 Å